Protein AF-A0A932BK91-F1 (afdb_monomer_lite)

Sequence (198 aa):
MRALRILISLLLLSPAAAFAGAAADADDARLAASMLGLVQQIVRLAAESPDPQTMRKGIDGMLSGENADANRFAAVLLGEILREVPSEHQAMIAAIGRDLLAVARRDMARAAAQPGAEFAERALQARRDLHAMGLRYYDSGQFLDAVTRDDALAVELYVRARGVNLQARDAEGRSALELARSRGNPQIIAILSRAGAQ

Secondary structure (DSSP, 8-state):
-HHHHHHHHHHHS--TTTTTTS-SSHHHHHHHHHHHHHHHHHHHHHHH-SSHHHHHHHHHHHHTT--HHHHHHHHHHHHHHHHTS-HHHHHHHHHHHHHHHHHHHHHHHHHHT-HHHHHHHHHHHHHHHHHHTT--TT-HHHHHHHHHTT-HHHHHHHHHHT-S-TT-B-TTS-BHHHHHHHHT-HHHHHHHHHTT--

Foldseek 3Di:
DVVVVVVVVVVPPDPPVVVVPPPPDPLVVLLVVLVVQLVVQLVVQVVPDPDPVSSVVSVVCLVLVVDPSSVVSVVSNVVSVCVVPPPVVSVVVVVVVVVVVVVSVVVVVVVVPDPVVVLQVQLVVLCVVCVVVVHHLQDQVVLLVCLLVVPLSNVLSSLSNPRYDQQDADPVRHGSLRSNVVVPPVSSNVSSVVSVRD

Structure (mmCIF, N/CA/C/O backbone):
data_AF-A0A932BK91-F1
#
_entry.id   AF-A0A932BK91-F1
#
loop_
_atom_site.group_PDB
_atom_site.id
_atom_site.type_symbol
_atom_site.label_atom_id
_atom_site.label_alt_id
_atom_site.label_comp_id
_atom_site.label_asym_id
_atom_site.label_entity_id
_atom_site.label_seq_id
_atom_site.pdbx_PDB_ins_code
_atom_site.Cartn_x
_atom_site.Cartn_y
_atom_site.Cartn_z
_atom_site.occupancy
_atom_site.B_iso_or_equiv
_atom_site.auth_seq_id
_atom_site.auth_comp_id
_atom_site.auth_asym_id
_atom_site.auth_atom_id
_atom_site.pdbx_PDB_model_num
ATOM 1 N N . MET A 1 1 ? -12.401 -0.407 -27.759 1.00 50.75 1 MET A N 1
ATOM 2 C CA . MET A 1 1 ? -11.897 -1.789 -27.975 1.00 50.75 1 MET A CA 1
ATOM 3 C C . MET A 1 1 ? -11.809 -2.233 -29.443 1.00 50.75 1 MET A C 1
ATOM 5 O O . MET A 1 1 ? -10.951 -3.052 -29.739 1.00 50.75 1 MET A O 1
ATOM 9 N N . ARG A 1 2 ? -12.621 -1.717 -30.386 1.00 42.38 2 ARG A N 1
ATOM 10 C CA . ARG A 1 2 ? -12.510 -2.085 -31.819 1.00 42.38 2 ARG A CA 1
ATOM 11 C C . ARG A 1 2 ? -11.334 -1.414 -32.553 1.00 42.38 2 ARG A C 1
ATOM 13 O O . ARG A 1 2 ? -10.685 -2.071 -33.352 1.00 42.38 2 ARG A O 1
ATOM 20 N N . ALA A 1 3 ? -10.990 -0.172 -32.202 1.00 35.06 3 ALA A N 1
ATOM 21 C CA . ALA A 1 3 ? -9.843 0.540 -32.785 1.00 35.06 3 ALA A CA 1
ATOM 22 C C . ALA A 1 3 ? -8.477 -0.083 -32.419 1.00 35.06 3 ALA A C 1
ATOM 24 O O . ALA A 1 3 ? -7.581 -0.130 -33.252 1.00 35.06 3 ALA A O 1
ATOM 25 N N . LEU A 1 4 ? -8.345 -0.649 -31.210 1.00 40.56 4 LEU A N 1
ATOM 26 C CA . LEU A 1 4 ? -7.116 -1.318 -30.755 1.00 40.56 4 LEU A CA 1
ATOM 27 C C . LEU A 1 4 ? -6.871 -2.652 -31.483 1.00 40.56 4 LEU A C 1
ATOM 29 O O . LEU A 1 4 ? -5.733 -3.009 -31.755 1.00 40.56 4 LEU A O 1
ATOM 33 N N . ARG A 1 5 ? -7.942 -3.366 -31.857 1.00 46.62 5 ARG A N 1
ATOM 34 C CA . ARG A 1 5 ? -7.835 -4.592 -32.659 1.00 46.62 5 ARG A CA 1
ATOM 35 C C . ARG A 1 5 ? -7.422 -4.299 -34.098 1.00 46.62 5 ARG A C 1
ATOM 37 O O . ARG A 1 5 ? -6.591 -5.021 -34.615 1.00 46.62 5 ARG A O 1
ATOM 44 N N . ILE A 1 6 ? -7.926 -3.223 -34.708 1.00 50.31 6 ILE A N 1
ATOM 45 C CA . ILE A 1 6 ? -7.544 -2.835 -36.078 1.00 50.31 6 ILE A CA 1
ATOM 46 C C . ILE A 1 6 ? -6.070 -2.408 -36.138 1.00 50.31 6 ILE A C 1
ATOM 48 O O . ILE A 1 6 ? -5.388 -2.752 -37.096 1.00 50.31 6 ILE A O 1
ATOM 52 N N . LEU A 1 7 ? -5.555 -1.752 -35.090 1.00 41.72 7 LEU A N 1
ATOM 53 C CA . LEU A 1 7 ? -4.139 -1.385 -35.001 1.00 41.72 7 LEU A CA 1
ATOM 54 C C . LEU A 1 7 ? -3.218 -2.618 -34.886 1.00 41.72 7 LEU A C 1
ATOM 56 O O . LEU A 1 7 ? -2.159 -2.648 -35.501 1.00 41.72 7 LEU A O 1
ATOM 60 N N . ILE A 1 8 ? -3.643 -3.659 -34.157 1.00 51.00 8 ILE A N 1
ATOM 61 C CA . ILE A 1 8 ? -2.903 -4.928 -34.028 1.00 51.00 8 ILE A CA 1
ATOM 62 C C . ILE A 1 8 ? -2.993 -5.757 -35.321 1.00 51.00 8 ILE A C 1
ATOM 64 O O . ILE A 1 8 ? -2.001 -6.352 -35.731 1.00 51.00 8 ILE A O 1
ATOM 68 N N . SER A 1 9 ? -4.135 -5.750 -36.017 1.00 42.50 9 SER A N 1
ATOM 69 C CA . SER A 1 9 ? -4.279 -6.428 -37.313 1.00 42.50 9 SER A CA 1
ATOM 70 C C . SER A 1 9 ? -3.459 -5.765 -38.422 1.00 42.50 9 SER A C 1
ATOM 72 O O . SER A 1 9 ? -2.916 -6.470 -39.268 1.00 42.50 9 SER A O 1
ATOM 74 N N . LEU A 1 10 ? -3.347 -4.429 -38.423 1.00 40.97 10 LEU A N 1
ATOM 75 C CA . LEU A 1 10 ? -2.515 -3.713 -39.397 1.00 40.97 10 LEU A CA 1
ATOM 76 C C . LEU A 1 10 ? -1.014 -3.913 -39.141 1.00 40.97 10 LEU A C 1
ATOM 78 O O . LEU A 1 10 ? -0.240 -3.866 -40.089 1.00 40.97 10 LEU A O 1
ATOM 82 N N . LEU A 1 11 ? -0.605 -4.184 -37.894 1.00 43.03 11 LEU A N 1
ATOM 83 C CA . LEU A 1 11 ? 0.788 -4.507 -37.556 1.00 43.03 11 LEU A CA 1
ATOM 84 C C . LEU A 1 11 ? 1.173 -5.965 -37.879 1.00 43.03 11 LEU A C 1
ATOM 86 O O . LEU A 1 11 ? 2.355 -6.290 -37.943 1.00 43.03 11 LEU A O 1
ATOM 90 N N . LEU A 1 12 ? 0.185 -6.847 -38.070 1.00 46.59 12 LEU A N 1
ATOM 91 C CA . LEU A 1 12 ? 0.374 -8.269 -38.382 1.00 46.59 12 LEU A CA 1
ATOM 92 C C . LEU A 1 12 ? 0.324 -8.574 -39.887 1.00 46.59 12 LEU A C 1
ATOM 94 O O . LEU A 1 12 ? 0.654 -9.691 -40.291 1.00 46.59 12 LEU A O 1
ATOM 98 N N . LEU A 1 13 ? -0.053 -7.606 -40.730 1.00 45.06 13 LEU A N 1
ATOM 99 C CA . LEU A 1 13 ? -0.061 -7.784 -42.179 1.00 45.06 13 LEU A CA 1
ATOM 100 C C . LEU A 1 13 ? 1.297 -7.381 -42.776 1.00 45.06 13 LEU A C 1
ATOM 102 O O . LEU A 1 13 ? 1.477 -6.294 -43.310 1.00 45.06 13 LEU A O 1
ATOM 106 N N . SER A 1 14 ? 2.214 -8.347 -42.709 1.00 50.09 14 SER A N 1
ATOM 107 C CA . SER A 1 14 ? 3.505 -8.435 -43.409 1.00 50.09 14 SER A CA 1
ATOM 108 C C . SER A 1 14 ? 4.676 -7.615 -42.860 1.00 50.09 14 SER A C 1
ATOM 110 O O . SER A 1 14 ? 4.924 -6.496 -43.299 1.00 50.09 14 SER A O 1
ATOM 112 N N . PRO A 1 15 ? 5.553 -8.285 -42.088 1.00 48.09 15 PRO A N 1
ATOM 113 C CA . PRO A 1 15 ? 6.986 -8.068 -42.266 1.00 48.09 15 PRO A CA 1
ATOM 114 C C . PRO A 1 15 ? 7.759 -9.356 -42.593 1.00 48.09 15 PRO A C 1
ATOM 116 O O . PRO A 1 15 ? 8.954 -9.284 -42.863 1.00 48.09 15 PRO A O 1
ATOM 119 N N . ALA A 1 16 ? 7.110 -10.527 -42.649 1.00 45.34 16 ALA A N 1
ATOM 120 C CA . ALA A 1 16 ? 7.804 -11.796 -42.908 1.00 45.34 16 ALA A CA 1
ATOM 121 C C . ALA A 1 16 ? 8.567 -11.815 -44.252 1.00 45.34 16 ALA A C 1
ATOM 123 O O . ALA A 1 16 ? 9.591 -12.478 -44.360 1.00 45.34 16 ALA A O 1
ATOM 124 N N . ALA A 1 17 ? 8.121 -11.040 -45.248 1.00 42.06 17 ALA A N 1
ATOM 125 C CA . ALA A 1 17 ? 8.822 -10.893 -46.526 1.00 42.06 17 ALA A CA 1
ATOM 126 C C . ALA A 1 17 ? 9.836 -9.728 -46.559 1.00 42.06 17 ALA A C 1
ATOM 128 O O . ALA A 1 17 ? 10.720 -9.724 -47.409 1.00 42.06 17 ALA A O 1
ATOM 129 N N . ALA A 1 18 ? 9.752 -8.762 -45.634 1.00 43.22 18 ALA A N 1
ATOM 130 C CA . ALA A 1 18 ? 10.669 -7.617 -45.574 1.00 43.22 18 ALA A CA 1
ATOM 131 C C . ALA A 1 18 ? 11.968 -7.937 -44.807 1.00 43.22 18 ALA A C 1
ATOM 133 O O . ALA A 1 18 ? 13.019 -7.385 -45.119 1.00 43.22 18 ALA A O 1
ATOM 134 N N . PHE A 1 19 ? 11.930 -8.885 -43.864 1.00 45.06 19 PHE A N 1
ATOM 135 C CA . PHE A 1 19 ? 13.125 -9.346 -43.142 1.00 45.06 19 PHE A CA 1
ATOM 136 C C . PHE A 1 19 ? 14.037 -10.278 -43.954 1.00 45.06 19 PHE A C 1
ATOM 138 O O . PHE A 1 19 ? 15.175 -10.502 -43.556 1.00 45.06 19 PHE A O 1
ATOM 145 N N . ALA A 1 20 ? 13.582 -10.801 -45.097 1.00 44.50 20 ALA A N 1
ATOM 146 C CA . ALA A 1 20 ? 14.409 -11.652 -45.954 1.00 44.50 20 ALA A CA 1
ATOM 147 C C . ALA A 1 20 ? 15.375 -10.853 -46.855 1.00 44.50 20 ALA A C 1
ATOM 149 O O . ALA A 1 20 ? 16.360 -11.411 -47.326 1.00 44.50 20 ALA A O 1
ATOM 150 N N . GLY A 1 21 ? 15.103 -9.563 -47.099 1.00 44.88 21 GLY A N 1
ATOM 151 C CA . GLY A 1 21 ? 15.899 -8.715 -47.998 1.00 44.88 21 GLY A CA 1
ATOM 152 C C . GLY A 1 21 ? 16.780 -7.665 -47.313 1.00 44.88 21 GLY A C 1
ATOM 153 O O . GLY A 1 21 ? 17.599 -7.051 -47.985 1.00 44.88 21 GLY A O 1
ATOM 154 N N . ALA A 1 22 ? 16.619 -7.444 -46.003 1.00 43.19 22 ALA A N 1
ATOM 155 C CA . ALA A 1 22 ? 17.306 -6.375 -45.267 1.00 43.19 22 ALA A CA 1
ATOM 156 C C . ALA A 1 22 ? 18.535 -6.841 -44.462 1.00 43.19 22 ALA A C 1
ATOM 158 O O . ALA A 1 22 ? 19.217 -6.018 -43.867 1.00 43.19 22 ALA A O 1
ATOM 159 N N . ALA A 1 23 ? 18.844 -8.139 -44.443 1.00 47.66 23 ALA A N 1
ATOM 160 C CA . ALA A 1 23 ? 20.039 -8.670 -43.788 1.00 47.66 23 ALA A CA 1
ATOM 161 C C . ALA A 1 23 ? 21.179 -8.819 -44.807 1.00 47.66 23 ALA A C 1
ATOM 163 O O . ALA A 1 23 ? 21.568 -9.931 -45.160 1.00 47.66 23 ALA A O 1
ATOM 164 N N . ALA A 1 24 ? 21.672 -7.699 -45.338 1.00 53.34 24 ALA A N 1
ATOM 165 C CA . ALA A 1 24 ? 22.932 -7.705 -46.083 1.00 53.34 24 ALA A CA 1
ATOM 166 C C . ALA A 1 24 ? 24.144 -7.728 -45.131 1.00 53.34 24 ALA A C 1
ATOM 168 O O . ALA A 1 24 ? 25.211 -8.189 -45.531 1.00 53.34 24 ALA A O 1
ATOM 169 N N . ASP A 1 25 ? 23.957 -7.301 -43.874 1.00 62.12 25 ASP A N 1
ATOM 170 C CA . ASP A 1 25 ? 24.997 -7.249 -42.849 1.00 62.12 25 ASP A CA 1
ATOM 171 C C . ASP A 1 25 ? 24.576 -7.977 -41.557 1.00 62.12 25 ASP A C 1
ATOM 173 O O . ASP A 1 25 ? 23.408 -7.976 -41.153 1.00 62.12 25 ASP A O 1
ATOM 177 N N . ALA A 1 26 ? 25.531 -8.650 -40.913 1.00 63.41 26 ALA A N 1
ATOM 178 C CA . ALA A 1 26 ? 25.282 -9.470 -39.725 1.00 63.41 26 ALA A CA 1
ATOM 179 C C . ALA A 1 26 ? 24.962 -8.622 -38.480 1.00 63.41 26 ALA A C 1
ATOM 181 O O . ALA A 1 26 ? 24.297 -9.104 -37.556 1.00 63.41 26 ALA A O 1
ATOM 182 N N . ASP A 1 27 ? 25.416 -7.369 -38.468 1.00 67.75 27 ASP A N 1
ATOM 183 C CA . ASP A 1 27 ? 25.224 -6.439 -37.357 1.00 67.75 27 ASP A CA 1
ATOM 184 C C . ASP A 1 27 ? 23.793 -5.865 -37.335 1.00 67.75 27 ASP A C 1
ATOM 186 O O . ASP A 1 27 ? 23.149 -5.861 -36.280 1.00 67.75 27 ASP A O 1
ATOM 190 N N . ASP A 1 28 ? 23.212 -5.557 -38.500 1.00 73.81 28 ASP A N 1
ATOM 191 C CA . ASP A 1 28 ? 21.803 -5.145 -38.625 1.00 73.81 28 ASP A CA 1
ATOM 192 C C . ASP A 1 28 ? 20.840 -6.235 -38.131 1.00 73.81 28 ASP A C 1
ATOM 194 O O . ASP A 1 28 ? 19.850 -5.967 -37.438 1.00 73.81 28 ASP A O 1
ATOM 198 N N . ALA A 1 29 ? 21.158 -7.501 -38.422 1.00 77.81 29 ALA A N 1
ATOM 199 C CA . ALA A 1 29 ? 20.373 -8.640 -37.959 1.00 77.81 29 ALA A CA 1
ATOM 200 C C . ALA A 1 29 ? 20.405 -8.789 -36.425 1.00 77.81 29 ALA A C 1
ATOM 202 O O . ALA A 1 29 ? 19.394 -9.152 -35.815 1.00 77.81 29 ALA A O 1
ATOM 203 N N . ARG A 1 30 ? 21.540 -8.486 -35.779 1.00 79.94 30 ARG A N 1
ATOM 204 C CA . ARG A 1 30 ? 21.687 -8.536 -34.312 1.00 79.94 30 ARG A CA 1
ATOM 205 C C . ARG A 1 30 ? 20.943 -7.407 -33.612 1.00 79.94 30 ARG A C 1
ATOM 207 O O . ARG A 1 30 ? 20.293 -7.652 -32.589 1.00 79.94 30 ARG A O 1
ATOM 214 N N .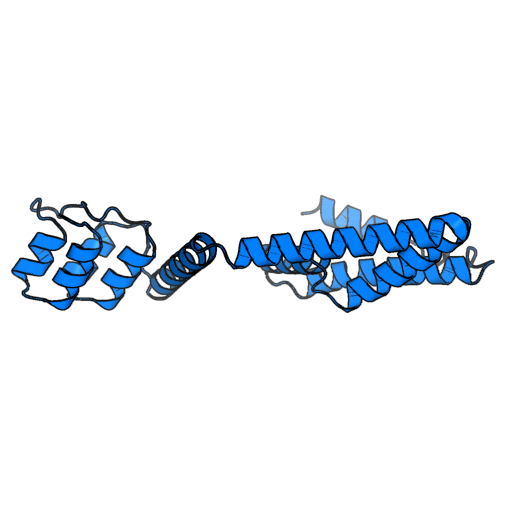 LEU A 1 31 ? 21.003 -6.198 -34.166 1.00 82.69 31 LEU A N 1
ATOM 215 C CA . LEU A 1 31 ? 20.259 -5.047 -33.660 1.00 82.69 31 LEU A CA 1
ATOM 216 C C . LEU A 1 31 ? 18.749 -5.306 -33.751 1.00 82.69 31 LEU A C 1
ATOM 218 O O . LEU A 1 31 ? 18.030 -5.172 -32.756 1.00 82.69 31 LEU A O 1
ATOM 222 N N . ALA A 1 32 ? 18.278 -5.789 -34.904 1.00 82.88 32 ALA A N 1
ATOM 223 C CA . ALA A 1 32 ? 16.880 -6.157 -35.104 1.00 82.88 32 ALA A CA 1
ATOM 224 C C . ALA A 1 32 ? 16.419 -7.276 -34.153 1.00 82.88 32 ALA A C 1
ATOM 226 O O . ALA A 1 32 ? 15.347 -7.172 -33.551 1.00 82.88 32 ALA A O 1
ATOM 227 N N . ALA A 1 33 ? 17.234 -8.318 -33.960 1.00 85.50 33 ALA A N 1
ATOM 228 C CA . ALA A 1 33 ? 16.920 -9.413 -33.042 1.00 85.50 33 ALA A CA 1
ATOM 229 C C . ALA A 1 33 ? 16.801 -8.936 -31.586 1.00 85.50 33 ALA A C 1
ATOM 231 O O . ALA A 1 33 ? 15.904 -9.366 -30.859 1.00 85.50 33 ALA A O 1
ATOM 232 N N . SER A 1 34 ? 17.666 -8.012 -31.164 1.00 88.19 34 SER A N 1
ATOM 233 C CA . SER A 1 34 ? 17.652 -7.467 -29.803 1.00 88.19 34 SER A CA 1
ATOM 234 C C . SER A 1 34 ? 16.448 -6.550 -29.560 1.00 88.19 34 SER A C 1
ATOM 236 O O . SER A 1 34 ? 15.809 -6.641 -28.510 1.00 88.19 34 SER A O 1
ATOM 238 N N . MET A 1 35 ? 16.067 -5.730 -30.549 1.00 85.69 35 MET A N 1
ATOM 239 C CA . MET A 1 35 ? 14.824 -4.948 -30.496 1.00 85.69 35 MET A CA 1
ATOM 240 C C . MET A 1 35 ? 13.589 -5.847 -30.429 1.00 85.69 35 MET A C 1
ATOM 242 O O . MET A 1 35 ? 12.696 -5.614 -29.613 1.00 85.69 35 MET A O 1
ATOM 246 N N . LEU A 1 36 ? 13.551 -6.911 -31.233 1.00 89.75 36 LEU A N 1
ATOM 247 C CA . LEU A 1 36 ? 12.453 -7.872 -31.199 1.00 89.75 36 LEU A CA 1
ATOM 248 C C . LEU A 1 36 ? 12.377 -8.597 -29.849 1.00 89.75 36 LEU A C 1
ATOM 250 O O . LEU A 1 36 ? 11.281 -8.801 -29.333 1.00 89.75 36 LEU A O 1
ATOM 254 N N . GLY A 1 37 ? 13.524 -8.916 -29.244 1.00 89.31 37 GLY A N 1
ATOM 255 C CA . GLY A 1 37 ? 13.608 -9.477 -27.896 1.00 89.31 37 GLY A CA 1
ATOM 256 C C . GLY A 1 37 ? 12.984 -8.568 -26.832 1.00 89.31 37 GLY A C 1
ATOM 257 O O . GLY A 1 37 ? 12.198 -9.040 -26.010 1.00 89.31 37 GLY A O 1
ATOM 258 N N . LEU A 1 38 ? 13.244 -7.255 -26.878 1.00 87.19 38 LEU A N 1
ATOM 259 C CA . LEU A 1 38 ? 12.583 -6.287 -25.988 1.00 87.19 38 LEU A CA 1
ATOM 260 C C . LEU A 1 38 ? 11.069 -6.232 -26.209 1.00 87.19 38 LEU A C 1
ATOM 262 O O . LEU A 1 38 ? 10.301 -6.269 -25.246 1.00 87.19 38 LEU A O 1
ATOM 266 N N . VAL A 1 39 ? 10.627 -6.177 -27.468 1.00 87.69 39 VAL A N 1
ATOM 267 C CA . VAL A 1 39 ? 9.195 -6.174 -27.805 1.00 87.69 39 VAL A CA 1
ATOM 268 C C . VAL A 1 39 ? 8.525 -7.455 -27.310 1.00 87.69 39 VAL A C 1
ATOM 270 O O . VAL A 1 39 ? 7.447 -7.398 -26.719 1.00 87.69 39 VAL A O 1
ATOM 273 N N . GLN A 1 40 ? 9.178 -8.605 -27.472 1.00 89.94 40 GLN A N 1
ATOM 274 C CA . GLN A 1 40 ? 8.686 -9.885 -26.975 1.00 89.94 40 GLN A CA 1
ATOM 275 C C . GLN A 1 40 ? 8.519 -9.875 -25.452 1.00 89.94 40 GLN A C 1
ATOM 277 O O . GLN A 1 40 ? 7.520 -10.397 -24.963 1.00 89.94 40 GLN A O 1
ATOM 282 N N . GLN A 1 41 ? 9.437 -9.262 -24.700 1.00 89.50 41 GLN A N 1
ATOM 283 C CA . GLN A 1 41 ? 9.304 -9.141 -23.244 1.00 89.50 41 GLN A CA 1
ATOM 284 C C . GLN A 1 41 ? 8.090 -8.293 -22.843 1.00 89.50 41 GLN A C 1
ATOM 286 O O . GLN A 1 41 ? 7.331 -8.694 -21.963 1.00 89.50 41 GLN A O 1
ATOM 291 N N . ILE A 1 42 ? 7.838 -7.179 -23.537 1.00 86.06 42 ILE A N 1
ATOM 292 C CA . ILE A 1 42 ? 6.647 -6.342 -23.302 1.00 86.06 42 ILE A CA 1
ATOM 293 C C . ILE A 1 42 ? 5.360 -7.115 -23.627 1.00 86.06 42 ILE A C 1
ATOM 295 O O . ILE A 1 42 ? 4.398 -7.082 -22.858 1.00 86.06 42 ILE A O 1
ATOM 299 N N . VAL A 1 43 ? 5.332 -7.832 -24.754 1.00 87.62 43 VAL A N 1
ATOM 300 C CA . VAL A 1 43 ? 4.169 -8.629 -25.179 1.00 87.62 43 VAL A CA 1
ATOM 301 C C . VAL A 1 43 ? 3.907 -9.777 -24.210 1.00 87.62 43 VAL A C 1
ATOM 303 O O . VAL A 1 43 ? 2.760 -10.018 -23.838 1.00 87.62 43 VAL A O 1
ATOM 306 N N . ARG A 1 44 ? 4.959 -10.468 -23.769 1.00 87.81 44 ARG A N 1
ATOM 307 C CA . ARG A 1 44 ? 4.861 -11.549 -22.790 1.00 87.81 44 ARG A CA 1
ATOM 308 C C . ARG A 1 44 ? 4.316 -11.039 -21.464 1.00 87.81 44 ARG A C 1
ATOM 310 O O . ARG A 1 44 ? 3.389 -11.631 -20.924 1.00 87.81 44 ARG A O 1
ATOM 317 N N . LEU A 1 45 ? 4.822 -9.902 -20.996 1.00 86.69 45 LEU A N 1
ATOM 318 C CA . LEU A 1 45 ? 4.318 -9.264 -19.791 1.00 86.69 45 LEU A CA 1
ATOM 319 C C . LEU A 1 45 ? 2.831 -8.902 -19.918 1.00 86.69 45 LEU A C 1
ATOM 321 O O . LEU A 1 45 ? 2.063 -9.130 -18.986 1.00 86.69 45 LEU A O 1
ATOM 325 N N . ALA A 1 46 ? 2.405 -8.380 -21.070 1.00 85.12 46 ALA A N 1
ATOM 326 C CA . ALA A 1 46 ? 0.999 -8.080 -21.331 1.00 85.12 46 ALA A CA 1
ATOM 327 C C . ALA A 1 46 ? 0.119 -9.344 -21.364 1.00 85.12 46 ALA A C 1
ATOM 329 O O . ALA A 1 46 ? -1.033 -9.293 -20.945 1.00 85.12 46 ALA A O 1
ATOM 330 N N . ALA A 1 47 ? 0.652 -10.469 -21.848 1.00 87.62 47 ALA A N 1
ATOM 331 C CA . ALA A 1 47 ? -0.060 -11.743 -21.926 1.00 87.62 47 ALA A CA 1
ATOM 332 C C . ALA A 1 47 ? -0.177 -12.458 -20.568 1.00 87.62 47 ALA A C 1
ATOM 334 O O . ALA A 1 47 ? -1.180 -13.119 -20.311 1.00 87.62 47 ALA A O 1
ATOM 335 N N . GLU A 1 48 ? 0.832 -12.327 -19.704 1.00 86.19 48 GLU A N 1
ATOM 336 C CA . GLU A 1 48 ? 0.876 -12.956 -18.376 1.00 86.19 48 GLU A CA 1
ATOM 337 C C . GLU A 1 48 ? 0.196 -12.101 -17.285 1.00 86.19 48 GLU A C 1
ATOM 339 O O . GLU A 1 48 ? -0.066 -12.594 -16.189 1.00 86.19 48 GLU A O 1
ATOM 344 N N . SER A 1 49 ? -0.127 -10.833 -17.572 1.00 85.06 49 SER A N 1
ATOM 345 C CA . SER A 1 49 ? -0.744 -9.911 -16.611 1.00 85.06 49 SER A CA 1
ATOM 346 C C . SER A 1 49 ? -2.277 -10.042 -16.580 1.00 85.06 49 SER A C 1
ATOM 348 O O . SER A 1 49 ? -2.928 -9.717 -17.574 1.00 85.06 49 SER A O 1
ATOM 350 N N . PRO A 1 50 ? -2.891 -10.437 -15.444 1.00 77.81 50 PRO A N 1
ATOM 351 C CA . PRO A 1 50 ? -4.346 -10.595 -15.335 1.00 77.81 50 PRO A CA 1
ATOM 352 C C . PRO A 1 50 ? -5.101 -9.261 -15.327 1.00 77.81 50 PRO A C 1
ATOM 354 O O . PRO A 1 50 ? -6.271 -9.199 -15.706 1.00 77.81 50 PRO A O 1
ATOM 357 N N . ASP A 1 51 ? -4.443 -8.193 -14.873 1.00 86.31 51 ASP A N 1
ATOM 358 C CA . ASP A 1 51 ? -5.035 -6.873 -14.707 1.00 86.31 51 ASP A CA 1
ATOM 359 C C . ASP A 1 51 ? -4.053 -5.734 -15.062 1.00 86.31 51 ASP A C 1
ATOM 361 O O . ASP A 1 51 ? -2.830 -5.931 -15.092 1.00 86.31 51 ASP A O 1
ATOM 365 N N . PRO A 1 52 ? -4.565 -4.513 -15.327 1.00 80.25 52 PRO A N 1
ATOM 366 C CA . PRO A 1 52 ? -3.734 -3.375 -15.716 1.00 80.25 52 PRO A CA 1
ATOM 367 C C . PRO A 1 52 ? -2.693 -2.947 -14.671 1.00 80.25 52 PRO A C 1
ATOM 369 O O . PRO A 1 52 ? -1.719 -2.292 -15.035 1.00 80.25 52 PRO A O 1
ATOM 372 N N . GLN A 1 53 ? -2.869 -3.268 -13.385 1.00 77.81 53 GLN A N 1
ATOM 373 C CA . GLN A 1 53 ? -1.904 -2.907 -12.342 1.00 77.81 53 GLN A CA 1
ATOM 374 C C . GLN A 1 53 ? -0.717 -3.870 -12.331 1.00 77.81 53 GLN A C 1
ATOM 376 O O . GLN A 1 53 ? 0.416 -3.412 -12.188 1.00 77.81 53 GLN A O 1
ATOM 381 N N . THR A 1 54 ? -0.937 -5.174 -12.535 1.00 84.44 54 THR A N 1
ATOM 382 C CA . THR A 1 54 ? 0.162 -6.142 -12.716 1.00 84.44 54 THR A CA 1
ATOM 383 C C . THR A 1 54 ? 1.019 -5.779 -13.921 1.00 84.44 54 THR A C 1
ATOM 385 O O . THR A 1 54 ? 2.245 -5.763 -13.818 1.00 84.44 54 THR A O 1
ATOM 388 N N . MET A 1 55 ? 0.379 -5.388 -15.027 1.00 84.38 55 MET A N 1
ATOM 389 C CA . MET A 1 55 ? 1.089 -4.951 -16.227 1.00 84.38 55 MET A CA 1
ATOM 390 C C . MET A 1 55 ? 1.941 -3.704 -15.959 1.00 84.38 55 MET A C 1
ATOM 392 O O . MET A 1 55 ? 3.110 -3.673 -16.334 1.00 84.38 55 MET A O 1
ATOM 396 N N . ARG A 1 56 ? 1.391 -2.693 -15.269 1.00 82.69 56 ARG A N 1
ATOM 397 C CA . ARG A 1 56 ? 2.144 -1.481 -14.893 1.00 82.69 56 ARG A CA 1
ATOM 398 C C . ARG A 1 56 ? 3.344 -1.813 -14.020 1.00 82.69 56 ARG A C 1
ATOM 400 O O . ARG A 1 56 ? 4.444 -1.405 -14.358 1.00 82.69 56 ARG A O 1
ATOM 407 N N . LYS A 1 57 ? 3.157 -2.633 -12.983 1.00 84.00 57 LYS A N 1
ATOM 408 C CA . LYS A 1 57 ? 4.257 -3.080 -12.118 1.00 84.00 57 LYS A CA 1
ATOM 409 C C . LYS A 1 57 ? 5.356 -3.802 -12.891 1.00 84.00 57 LYS A C 1
ATOM 411 O O . LYS A 1 57 ? 6.527 -3.581 -12.617 1.00 84.00 57 LYS A O 1
ATOM 416 N N . GLY A 1 58 ? 4.997 -4.650 -13.853 1.00 84.56 58 GLY A N 1
ATOM 417 C CA . GLY A 1 58 ? 5.993 -5.329 -14.678 1.00 84.56 58 GLY A CA 1
ATOM 418 C C . GLY A 1 58 ? 6.755 -4.380 -15.603 1.00 84.56 58 GLY A C 1
ATOM 419 O O . GLY A 1 58 ? 7.960 -4.541 -15.770 1.00 84.56 58 GLY A O 1
ATOM 420 N N . ILE A 1 59 ? 6.081 -3.373 -16.171 1.00 85.00 59 ILE A N 1
ATOM 421 C CA . ILE A 1 59 ? 6.725 -2.347 -17.004 1.00 85.00 59 ILE A CA 1
ATOM 422 C C . ILE A 1 59 ? 7.648 -1.489 -16.138 1.00 85.00 59 ILE A C 1
ATOM 424 O O . ILE A 1 59 ? 8.792 -1.254 -16.519 1.00 85.00 59 ILE A O 1
ATOM 428 N N . ASP A 1 60 ? 7.185 -1.081 -14.958 1.00 82.69 60 ASP A N 1
ATOM 429 C CA . ASP A 1 60 ? 7.983 -0.327 -13.995 1.00 82.69 60 ASP A CA 1
ATOM 430 C C . ASP A 1 60 ? 9.225 -1.127 -13.577 1.00 82.69 60 ASP A C 1
ATOM 432 O O . ASP A 1 60 ? 10.320 -0.576 -13.581 1.00 82.69 60 ASP A O 1
ATOM 436 N N . GLY A 1 61 ? 9.087 -2.436 -13.334 1.00 84.25 61 GLY A N 1
ATOM 437 C CA . GLY A 1 61 ? 10.204 -3.349 -13.060 1.00 84.25 61 GLY A CA 1
ATOM 438 C C . GLY A 1 61 ? 11.184 -3.502 -14.234 1.00 84.25 61 GLY A C 1
ATOM 439 O O . GLY A 1 61 ? 12.394 -3.628 -14.048 1.00 84.25 61 GLY A O 1
ATOM 440 N N . MET A 1 62 ? 10.694 -3.464 -15.477 1.00 85.69 62 MET A N 1
ATOM 441 C CA . MET A 1 62 ? 11.564 -3.441 -16.659 1.00 85.69 62 MET A CA 1
ATOM 442 C C . MET A 1 62 ? 12.350 -2.129 -16.755 1.00 85.69 62 MET A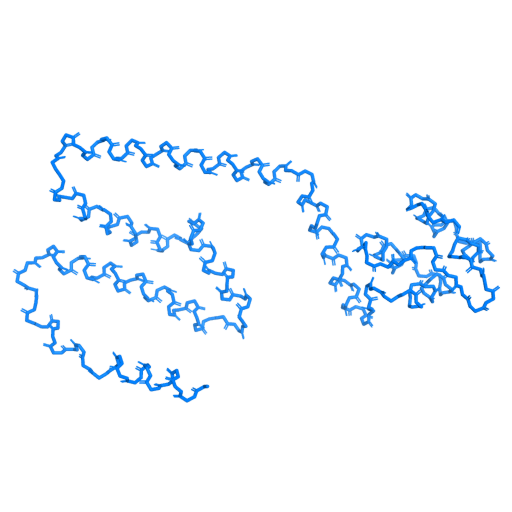 C 1
ATOM 444 O O . MET A 1 62 ? 13.545 -2.161 -17.034 1.00 85.69 62 MET A O 1
ATOM 448 N N . LEU A 1 63 ? 11.705 -0.989 -16.499 1.00 83.50 63 LEU A N 1
ATOM 449 C CA . LEU A 1 63 ? 12.334 0.334 -16.547 1.00 83.50 63 LEU A CA 1
ATOM 450 C C . LEU A 1 63 ? 13.271 0.591 -15.359 1.00 83.50 63 LEU A C 1
ATOM 452 O O . LEU A 1 63 ? 14.268 1.294 -15.511 1.00 83.50 63 LEU A O 1
ATOM 456 N N . SER A 1 64 ? 12.984 0.008 -14.193 1.00 81.31 64 SER A N 1
ATOM 457 C CA . SER A 1 64 ? 13.849 0.068 -13.009 1.00 81.31 64 SER A CA 1
ATOM 458 C C . SER A 1 64 ? 15.078 -0.841 -13.121 1.00 81.31 64 SER A C 1
ATOM 460 O O . SER A 1 64 ? 15.999 -0.732 -12.310 1.00 81.31 64 SER A O 1
ATOM 462 N N . GLY A 1 65 ? 15.125 -1.709 -14.138 1.00 82.81 65 GLY A N 1
ATOM 463 C CA . GLY A 1 65 ? 16.231 -2.632 -14.380 1.00 82.81 65 GLY A CA 1
ATOM 464 C C . GLY A 1 65 ? 16.155 -3.927 -13.567 1.00 82.81 65 GLY A C 1
ATOM 465 O O . GLY A 1 65 ? 17.160 -4.628 -13.449 1.00 82.81 65 GLY A O 1
ATOM 466 N N . GLU A 1 66 ? 14.993 -4.282 -13.019 1.00 85.62 66 GLU A N 1
ATOM 467 C CA . GLU A 1 66 ? 14.772 -5.556 -12.316 1.00 85.62 66 GLU A CA 1
ATOM 468 C C . GLU A 1 66 ? 14.593 -6.737 -13.287 1.00 85.62 66 GLU A C 1
ATOM 470 O O . GLU A 1 66 ? 14.795 -7.894 -12.915 1.00 85.62 66 GLU A O 1
ATOM 475 N N . ASN A 1 67 ? 14.263 -6.469 -14.555 1.00 87.81 67 ASN A N 1
ATOM 476 C CA . ASN A 1 67 ? 14.101 -7.505 -15.573 1.00 87.81 67 ASN A CA 1
ATOM 477 C C . ASN A 1 67 ? 15.442 -7.860 -16.248 1.00 87.81 67 ASN A C 1
ATOM 479 O O . ASN A 1 67 ? 15.933 -7.153 -17.130 1.00 87.81 67 ASN A O 1
ATOM 483 N N . ALA A 1 68 ? 16.011 -9.007 -15.868 1.00 85.81 68 ALA A N 1
ATOM 484 C CA . ALA A 1 68 ? 17.289 -9.493 -16.392 1.00 85.81 68 ALA A CA 1
ATOM 485 C C . ALA A 1 68 ? 17.289 -9.756 -17.911 1.00 85.81 68 ALA A C 1
ATOM 487 O O . ALA A 1 68 ? 18.322 -9.581 -18.559 1.00 85.81 68 ALA A O 1
ATOM 488 N N . ASP A 1 69 ? 16.162 -10.165 -18.497 1.00 87.00 69 ASP A N 1
ATOM 489 C CA . ASP A 1 69 ? 16.057 -10.396 -19.942 1.00 87.00 69 ASP A CA 1
ATOM 490 C C . ASP A 1 69 ? 16.054 -9.068 -20.699 1.00 87.00 69 ASP A C 1
ATOM 492 O O . ASP A 1 69 ? 16.806 -8.897 -21.658 1.00 87.00 69 ASP A O 1
ATOM 496 N N . ALA A 1 70 ? 15.264 -8.102 -20.225 1.00 86.44 70 ALA A N 1
ATOM 497 C CA . ALA A 1 70 ? 15.210 -6.758 -20.789 1.00 86.44 70 ALA A CA 1
ATOM 498 C C . ALA A 1 70 ? 16.583 -6.074 -20.728 1.00 86.44 70 ALA A C 1
ATOM 500 O O . ALA A 1 70 ? 17.042 -5.517 -21.723 1.00 86.44 70 ALA A O 1
ATOM 501 N N . ASN A 1 71 ? 17.282 -6.207 -19.597 1.00 87.94 71 ASN A N 1
ATOM 502 C CA . ASN A 1 71 ? 18.633 -5.678 -19.422 1.00 87.94 71 ASN A CA 1
ATOM 503 C C . ASN A 1 71 ? 19.627 -6.281 -20.421 1.00 87.94 71 ASN A C 1
ATOM 505 O O . ASN A 1 71 ? 20.479 -5.566 -20.946 1.00 87.94 71 ASN A O 1
ATOM 509 N N . ARG A 1 72 ? 19.524 -7.588 -20.706 1.00 88.31 72 ARG A N 1
ATOM 510 C CA . ARG A 1 72 ? 20.394 -8.260 -21.682 1.00 88.31 72 ARG A CA 1
ATOM 511 C C . ARG A 1 72 ? 20.192 -7.711 -23.089 1.00 88.31 72 ARG A C 1
ATOM 513 O O . ARG A 1 72 ? 21.172 -7.361 -23.740 1.00 88.31 72 ARG A O 1
ATOM 520 N N . PHE A 1 73 ? 18.946 -7.593 -23.543 1.00 88.88 73 PHE A N 1
ATOM 521 C CA . PHE A 1 73 ? 18.660 -7.037 -24.868 1.00 88.88 73 PHE A CA 1
ATOM 522 C C . PHE A 1 73 ? 19.034 -5.553 -24.969 1.00 88.88 73 PHE A C 1
ATOM 524 O O . PHE A 1 73 ? 19.607 -5.137 -25.973 1.00 88.88 73 PHE A O 1
ATOM 531 N N . ALA A 1 74 ? 18.784 -4.770 -23.915 1.00 86.31 74 ALA A N 1
ATOM 532 C CA . ALA A 1 74 ? 19.185 -3.367 -23.849 1.00 86.31 74 ALA A CA 1
ATOM 533 C C . ALA A 1 74 ? 20.713 -3.195 -23.913 1.00 86.31 74 ALA A C 1
ATOM 535 O O . ALA A 1 74 ? 21.198 -2.297 -24.596 1.00 86.31 74 ALA A O 1
ATOM 536 N N . ALA A 1 75 ? 21.476 -4.074 -23.254 1.00 85.06 75 ALA A N 1
ATOM 537 C CA . ALA A 1 75 ? 22.935 -4.047 -23.300 1.00 85.06 75 ALA A CA 1
ATOM 538 C C . ALA A 1 75 ? 23.482 -4.346 -24.704 1.00 85.06 75 ALA A C 1
ATOM 540 O O . ALA A 1 75 ? 24.418 -3.679 -25.139 1.00 85.06 75 ALA A O 1
ATOM 541 N N . VAL A 1 76 ? 22.889 -5.309 -25.422 1.00 86.19 76 VAL A N 1
ATOM 542 C CA . VAL A 1 76 ? 23.275 -5.602 -26.813 1.00 86.19 76 VAL A CA 1
ATOM 543 C C . VAL A 1 76 ? 22.943 -4.418 -27.719 1.00 86.19 76 VAL A C 1
ATOM 545 O O . VAL A 1 76 ? 23.820 -3.961 -28.440 1.00 86.19 76 VAL A O 1
ATOM 548 N N . LEU A 1 77 ? 21.733 -3.855 -27.625 1.00 86.38 77 LEU A N 1
ATOM 549 C CA . LEU A 1 77 ? 21.348 -2.675 -28.411 1.00 86.38 77 LEU A CA 1
ATOM 550 C C . LEU A 1 77 ? 22.279 -1.492 -28.179 1.00 86.38 77 LEU A C 1
ATOM 552 O O . LEU A 1 77 ? 22.733 -0.872 -29.134 1.00 86.38 77 LEU A O 1
ATOM 556 N N . LEU A 1 78 ? 22.585 -1.192 -26.919 1.00 83.38 78 LEU A N 1
ATOM 557 C CA . LEU A 1 78 ? 23.494 -0.106 -26.586 1.00 83.38 78 LEU A CA 1
ATOM 558 C C . LEU A 1 78 ? 24.912 -0.389 -27.098 1.00 83.38 78 LEU A C 1
ATOM 560 O O . LEU A 1 78 ? 25.572 0.522 -27.580 1.00 83.38 78 LEU A O 1
ATOM 564 N N . GLY A 1 79 ? 25.371 -1.641 -27.029 1.00 82.44 79 GLY A N 1
ATOM 565 C CA . GLY A 1 79 ? 26.663 -2.053 -27.577 1.00 82.44 79 GLY A CA 1
ATOM 566 C C . GLY A 1 79 ? 26.759 -1.863 -29.092 1.00 82.44 79 GLY A C 1
ATOM 567 O O . GLY A 1 79 ? 27.774 -1.361 -29.567 1.00 82.44 79 GLY A O 1
ATOM 568 N N . GLU A 1 80 ? 25.701 -2.201 -29.832 1.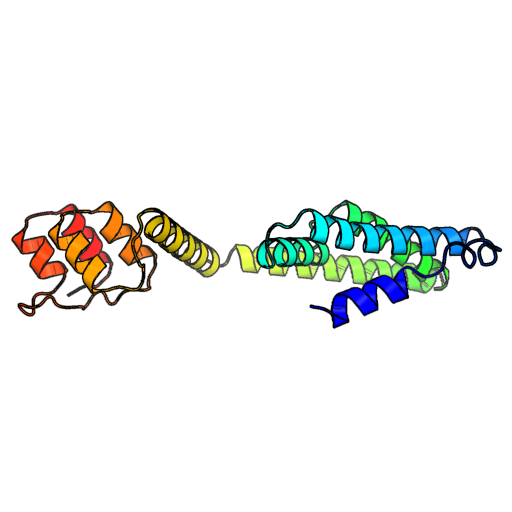00 82.31 80 GLU A N 1
ATOM 569 C CA . GLU A 1 80 ? 25.645 -1.985 -31.283 1.00 82.31 80 GLU A CA 1
ATOM 570 C C . GLU A 1 80 ? 25.544 -0.491 -31.635 1.00 82.31 80 GLU A C 1
ATOM 572 O O . GLU A 1 80 ? 26.282 -0.016 -32.488 1.00 82.31 80 GLU A O 1
ATOM 577 N N . ILE A 1 81 ? 24.734 0.295 -30.917 1.00 81.44 81 ILE A N 1
ATOM 578 C CA . ILE A 1 81 ? 24.643 1.755 -31.129 1.00 81.44 81 ILE A CA 1
ATOM 579 C C . ILE A 1 81 ? 25.988 2.443 -30.851 1.00 81.44 81 ILE A C 1
ATOM 581 O O . ILE A 1 81 ? 26.385 3.374 -31.549 1.00 81.44 81 ILE A O 1
ATOM 585 N N . LEU A 1 82 ? 26.715 1.994 -29.825 1.00 79.44 82 LEU A N 1
ATOM 586 C CA . LEU A 1 82 ? 28.006 2.574 -29.467 1.00 79.44 82 LEU A CA 1
ATOM 587 C C . LEU A 1 82 ? 29.144 2.143 -30.398 1.00 79.44 82 LEU A C 1
ATOM 589 O O . LEU A 1 82 ? 30.186 2.793 -30.370 1.00 79.44 82 LEU A O 1
ATOM 593 N N . ARG A 1 83 ? 28.974 1.113 -31.242 1.00 77.06 83 ARG A N 1
ATOM 594 C CA . ARG A 1 83 ? 29.995 0.731 -32.237 1.00 77.06 83 ARG A CA 1
ATOM 595 C C . ARG A 1 83 ? 30.260 1.830 -33.260 1.00 77.06 83 ARG A C 1
ATOM 597 O O . ARG A 1 83 ? 31.403 1.984 -33.676 1.00 77.06 83 ARG A O 1
ATOM 604 N N . GLU A 1 84 ? 29.234 2.591 -33.630 1.00 77.00 84 GLU A N 1
ATOM 605 C CA . GLU A 1 84 ? 29.353 3.718 -34.567 1.00 77.00 84 GLU A CA 1
ATOM 606 C C . GLU A 1 84 ? 30.054 4.935 -33.941 1.00 77.00 84 GLU A C 1
ATOM 608 O O . GLU A 1 84 ? 30.510 5.840 -34.640 1.00 77.00 84 GLU A O 1
ATOM 613 N N . VAL A 1 85 ? 30.172 4.957 -32.611 1.00 79.25 85 VAL A N 1
ATOM 614 C CA . VAL A 1 85 ? 30.848 6.018 -31.869 1.00 79.25 85 VAL A CA 1
ATOM 615 C C . VAL A 1 85 ? 32.358 5.741 -31.842 1.00 79.25 85 VAL A C 1
ATOM 617 O O . VAL A 1 85 ? 32.758 4.625 -31.508 1.00 79.25 85 VAL A O 1
ATOM 620 N N . PRO A 1 86 ? 33.229 6.733 -32.113 1.00 82.31 86 PRO A N 1
ATOM 621 C CA . PRO A 1 86 ? 34.677 6.572 -31.985 1.00 82.31 86 PRO A CA 1
ATOM 622 C C . PRO A 1 86 ? 35.080 6.051 -30.597 1.00 82.31 86 PRO A C 1
ATOM 624 O O . PRO A 1 86 ? 34.544 6.492 -29.578 1.00 82.31 86 PRO A O 1
ATOM 627 N N . SER A 1 87 ? 36.053 5.139 -30.538 1.00 76.88 87 SER A N 1
ATOM 628 C CA . SER A 1 87 ? 36.465 4.439 -29.305 1.00 76.88 87 SER A CA 1
ATOM 629 C C . SER A 1 87 ? 36.888 5.373 -28.160 1.00 76.88 87 SER A C 1
ATOM 631 O O . SER A 1 87 ? 36.685 5.051 -26.989 1.00 76.88 87 SER A O 1
ATOM 633 N N . GLU A 1 88 ? 37.397 6.561 -28.491 1.00 80.31 88 GLU A N 1
ATOM 634 C CA . GLU A 1 88 ? 37.689 7.655 -27.554 1.00 80.31 88 GLU A CA 1
ATOM 635 C C . GLU A 1 88 ? 36.447 8.142 -26.778 1.00 80.31 88 GLU A C 1
ATOM 637 O O . GLU A 1 88 ? 36.529 8.416 -25.580 1.00 80.31 88 GLU A O 1
ATOM 642 N N . HIS A 1 89 ? 35.276 8.175 -27.417 1.00 81.88 89 HIS A N 1
ATOM 643 C CA . HIS A 1 89 ? 34.015 8.612 -26.816 1.00 81.88 89 HIS A CA 1
ATOM 644 C C . HIS A 1 89 ? 33.252 7.449 -26.158 1.00 81.88 89 HIS A C 1
ATOM 646 O O . HIS A 1 89 ? 32.526 7.668 -25.186 1.00 81.88 89 HIS A O 1
ATOM 652 N N . GLN A 1 90 ? 33.451 6.204 -26.611 1.00 78.75 90 GLN A N 1
ATOM 653 C CA . GLN A 1 90 ? 32.818 5.014 -26.019 1.00 78.75 90 GLN A CA 1
ATOM 654 C C . GLN A 1 90 ? 33.172 4.844 -24.534 1.00 78.75 90 GLN A C 1
ATOM 656 O O . GLN A 1 90 ? 32.296 4.590 -23.703 1.00 78.75 90 GLN A O 1
ATOM 661 N N . ALA A 1 91 ? 34.449 5.032 -24.178 1.00 80.50 91 ALA A N 1
ATOM 662 C CA . ALA A 1 91 ? 34.908 4.934 -22.792 1.00 80.50 91 ALA A CA 1
ATOM 663 C C . ALA A 1 91 ? 34.274 6.013 -21.897 1.00 80.50 91 ALA A C 1
ATOM 665 O O . ALA A 1 91 ? 33.891 5.731 -20.758 1.00 80.50 91 ALA A O 1
ATOM 666 N N . MET A 1 92 ? 34.118 7.228 -22.431 1.00 83.12 92 MET A N 1
ATOM 667 C CA . MET A 1 92 ? 33.474 8.341 -21.736 1.00 83.12 92 MET A CA 1
ATOM 668 C C . MET A 1 92 ? 31.978 8.078 -21.518 1.00 83.12 92 MET A C 1
ATOM 670 O O . MET A 1 92 ? 31.487 8.242 -20.404 1.00 83.12 92 MET A O 1
ATOM 674 N N . ILE A 1 93 ? 31.260 7.584 -22.531 1.00 82.25 93 ILE A N 1
ATOM 675 C CA . ILE A 1 93 ? 29.833 7.241 -22.414 1.00 82.25 93 ILE A CA 1
ATOM 676 C C . ILE A 1 93 ? 29.617 6.100 -21.408 1.00 82.25 93 ILE A C 1
ATOM 678 O O . ILE A 1 93 ? 28.712 6.168 -20.574 1.00 82.25 93 ILE A O 1
ATOM 682 N N . ALA A 1 94 ? 30.481 5.081 -21.414 1.00 80.94 94 ALA A N 1
ATOM 683 C CA . ALA A 1 94 ? 30.422 3.994 -20.439 1.00 80.94 94 ALA A CA 1
ATOM 684 C C . ALA A 1 94 ? 30.700 4.472 -19.000 1.00 80.94 94 ALA A C 1
ATOM 686 O O . ALA A 1 94 ? 30.093 3.972 -18.050 1.00 80.94 94 ALA A O 1
ATOM 687 N N . ALA A 1 95 ? 31.604 5.440 -18.816 1.00 82.81 95 ALA A N 1
ATOM 688 C CA . ALA A 1 95 ? 31.845 6.064 -17.516 1.00 82.81 95 ALA A CA 1
ATOM 689 C C . ALA A 1 95 ? 30.606 6.826 -17.021 1.00 82.81 95 ALA A C 1
ATOM 691 O O . ALA A 1 95 ? 30.134 6.546 -15.921 1.00 82.81 95 ALA A O 1
ATOM 692 N N . ILE A 1 96 ? 30.008 7.665 -17.874 1.00 86.81 96 ILE A N 1
ATOM 693 C CA . ILE A 1 96 ? 28.772 8.401 -17.564 1.00 86.81 96 ILE A CA 1
ATOM 694 C C . ILE A 1 96 ? 27.638 7.436 -17.192 1.00 86.81 96 ILE A C 1
ATOM 696 O O . ILE A 1 96 ? 26.943 7.650 -16.201 1.00 86.81 96 ILE A O 1
ATOM 700 N N . GLY A 1 97 ? 27.473 6.338 -17.936 1.00 81.62 97 GLY A N 1
ATOM 701 C CA . GLY A 1 97 ? 26.462 5.322 -17.635 1.00 81.62 97 GLY A CA 1
ATOM 702 C C . GLY A 1 97 ? 26.655 4.668 -16.262 1.00 81.62 97 GLY A C 1
ATOM 703 O O . GLY A 1 97 ? 25.687 4.486 -15.522 1.00 81.62 97 GLY A O 1
ATOM 704 N N . ARG A 1 98 ? 27.900 4.351 -15.878 1.00 83.19 98 ARG A N 1
ATOM 705 C CA . ARG A 1 98 ? 28.213 3.799 -14.546 1.00 83.19 98 ARG A CA 1
ATOM 706 C C . ARG A 1 98 ? 27.949 4.803 -13.430 1.00 83.19 98 ARG A C 1
ATOM 708 O O . ARG A 1 98 ? 27.388 4.414 -12.405 1.00 83.19 98 ARG A O 1
ATOM 715 N N . ASP A 1 99 ? 28.302 6.066 -13.639 1.00 85.00 99 ASP A N 1
ATOM 716 C CA . ASP A 1 99 ? 28.078 7.126 -12.657 1.00 85.00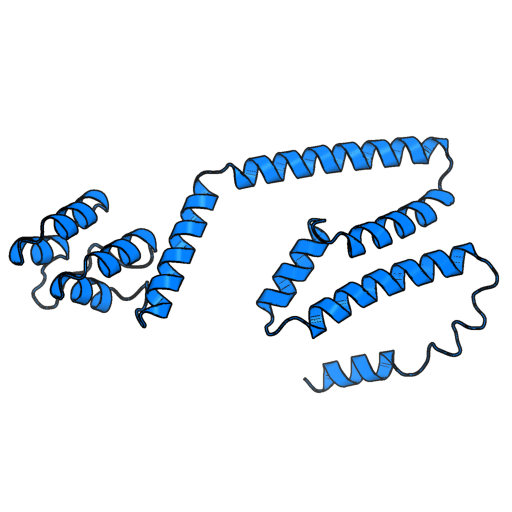 99 ASP A CA 1
ATOM 717 C C . ASP A 1 99 ? 26.579 7.395 -12.467 1.00 85.00 99 ASP A C 1
ATOM 719 O O . ASP A 1 99 ? 26.100 7.453 -11.334 1.00 85.00 99 ASP A O 1
ATOM 723 N N . LEU A 1 100 ? 25.804 7.442 -13.558 1.00 81.12 100 LEU A N 1
ATOM 724 C CA . LEU A 1 100 ? 24.342 7.554 -13.512 1.00 81.12 100 LEU A CA 1
ATOM 725 C C . LEU A 1 100 ? 23.696 6.371 -12.781 1.00 81.12 100 LEU A C 1
ATOM 727 O O . LEU A 1 100 ? 22.823 6.574 -11.938 1.00 81.12 100 LEU A O 1
ATOM 731 N N . LEU A 1 101 ? 24.151 5.140 -13.039 1.00 80.19 101 LEU A N 1
ATOM 732 C CA . LEU A 1 101 ? 23.683 3.954 -12.314 1.00 80.19 101 LEU A CA 1
ATOM 733 C C . LEU A 1 101 ? 24.027 4.016 -10.819 1.00 80.19 101 LEU A C 1
ATOM 735 O O . LEU A 1 101 ? 23.221 3.599 -9.985 1.00 80.19 101 LEU A O 1
ATOM 739 N N . ALA A 1 102 ? 25.204 4.532 -10.459 1.00 80.69 102 ALA A N 1
ATOM 740 C CA . ALA A 1 102 ? 25.603 4.701 -9.065 1.00 80.69 102 ALA A CA 1
ATOM 741 C C . ALA A 1 102 ? 24.732 5.743 -8.341 1.00 80.69 102 ALA A C 1
ATOM 743 O O . ALA A 1 102 ? 24.327 5.511 -7.198 1.00 80.69 102 ALA A O 1
ATOM 744 N N . VAL A 1 103 ? 24.398 6.853 -9.008 1.00 82.81 103 VAL A N 1
ATOM 745 C CA . VAL A 1 103 ? 23.483 7.881 -8.486 1.00 82.81 103 VAL A CA 1
ATOM 746 C C . VAL A 1 103 ? 22.070 7.318 -8.329 1.00 82.81 103 VAL A C 1
ATOM 748 O O . VAL A 1 103 ? 21.518 7.382 -7.233 1.00 82.81 103 VAL A O 1
ATOM 751 N N . ALA A 1 104 ? 21.527 6.664 -9.359 1.00 78.50 104 ALA A N 1
ATOM 752 C CA . ALA A 1 104 ? 20.190 6.073 -9.313 1.00 78.50 104 ALA A CA 1
ATOM 753 C C . ALA A 1 104 ? 20.048 5.035 -8.186 1.00 78.50 104 ALA A C 1
ATOM 755 O O . ALA A 1 104 ? 19.083 5.070 -7.423 1.00 78.50 104 ALA A O 1
ATOM 756 N N . ARG A 1 105 ? 21.041 4.150 -8.011 1.00 78.94 105 ARG A N 1
ATOM 757 C CA . ARG A 1 105 ? 21.052 3.177 -6.903 1.00 78.94 105 ARG A CA 1
ATOM 758 C C . ARG A 1 105 ? 21.085 3.852 -5.538 1.00 78.94 105 ARG A C 1
ATOM 760 O O . ARG A 1 105 ? 20.409 3.396 -4.617 1.00 78.94 105 ARG A O 1
ATOM 767 N N . ARG A 1 106 ? 21.868 4.924 -5.392 1.00 80.25 106 ARG A N 1
ATOM 768 C CA . ARG A 1 106 ? 21.942 5.691 -4.143 1.00 80.25 106 ARG A CA 1
ATOM 769 C C . ARG A 1 106 ? 20.606 6.364 -3.830 1.00 80.25 106 ARG A C 1
ATOM 771 O O . ARG A 1 106 ? 20.169 6.306 -2.683 1.00 80.25 106 ARG A O 1
ATOM 778 N N . ASP A 1 107 ? 19.954 6.955 -4.824 1.00 76.00 107 ASP A N 1
ATOM 779 C CA . ASP A 1 107 ? 18.660 7.615 -4.650 1.00 76.00 107 ASP A CA 1
ATOM 780 C C . ASP A 1 107 ? 17.548 6.612 -4.326 1.00 76.00 107 ASP A C 1
ATOM 782 O O . ASP A 1 107 ? 16.759 6.851 -3.412 1.00 76.00 107 ASP A O 1
ATOM 786 N N . MET A 1 108 ? 17.539 5.444 -4.976 1.00 69.00 108 MET A N 1
ATOM 787 C CA . MET A 1 108 ? 16.615 4.353 -4.651 1.00 69.00 108 MET A CA 1
ATOM 788 C C . MET A 1 108 ? 16.836 3.808 -3.238 1.00 69.00 108 MET A C 1
ATOM 790 O O . MET A 1 108 ? 15.877 3.661 -2.483 1.00 69.00 108 MET A O 1
ATOM 794 N N . ALA A 1 109 ? 18.087 3.565 -2.835 1.00 68.81 109 ALA A N 1
ATOM 795 C CA . ALA A 1 109 ? 18.402 3.130 -1.475 1.00 68.81 109 ALA A CA 1
ATOM 796 C C . ALA A 1 109 ? 17.974 4.178 -0.436 1.00 68.81 109 ALA A C 1
ATOM 798 O O . ALA A 1 109 ? 17.442 3.836 0.619 1.00 68.81 109 ALA A O 1
ATOM 799 N N . ARG A 1 110 ? 18.150 5.467 -0.749 1.00 71.06 110 ARG A N 1
ATOM 800 C CA . ARG A 1 110 ? 17.706 6.566 0.108 1.00 71.06 110 ARG A CA 1
ATOM 801 C C . ARG A 1 110 ? 16.185 6.654 0.186 1.00 71.06 110 ARG A C 1
ATOM 803 O O . ARG A 1 110 ? 15.682 6.911 1.270 1.00 71.06 110 ARG A O 1
ATOM 810 N N . ALA A 1 111 ? 15.463 6.445 -0.915 1.00 62.25 111 ALA A N 1
ATOM 811 C CA . ALA A 1 111 ? 14.001 6.419 -0.945 1.00 62.25 111 ALA A CA 1
ATOM 812 C C . ALA A 1 111 ? 13.431 5.221 -0.168 1.00 62.25 111 ALA A C 1
ATOM 814 O O . ALA A 1 111 ? 12.504 5.393 0.618 1.00 62.25 111 ALA A O 1
ATOM 815 N N . ALA A 1 112 ? 14.032 4.038 -0.312 1.00 61.16 112 ALA A N 1
ATOM 816 C CA . ALA A 1 112 ? 13.661 2.842 0.443 1.00 61.16 112 ALA A CA 1
ATOM 817 C C . ALA A 1 112 ? 13.958 2.977 1.947 1.00 61.16 112 ALA A C 1
ATOM 819 O O . ALA A 1 112 ? 13.203 2.477 2.773 1.00 61.16 112 ALA A O 1
ATOM 820 N N . ALA A 1 113 ? 15.021 3.699 2.314 1.00 62.28 113 ALA A N 1
ATOM 821 C CA . ALA A 1 113 ? 15.368 3.987 3.705 1.00 62.28 113 ALA A CA 1
ATOM 822 C C . ALA A 1 113 ? 14.525 5.110 4.341 1.00 62.28 113 ALA A C 1
ATOM 824 O O . ALA A 1 113 ? 14.730 5.437 5.513 1.00 62.28 113 ALA A O 1
ATOM 825 N N . GLN A 1 114 ? 13.596 5.738 3.605 1.00 64.25 114 GLN A N 1
ATOM 826 C CA . GLN A 1 114 ? 12.720 6.750 4.193 1.00 64.25 114 GLN A CA 1
ATOM 827 C C . GLN A 1 114 ? 11.671 6.084 5.093 1.00 64.25 114 GLN A C 1
ATOM 829 O O . GLN A 1 114 ? 10.878 5.275 4.609 1.00 64.25 114 GLN A O 1
ATOM 834 N N . PRO A 1 115 ? 11.557 6.497 6.371 1.00 64.38 115 PRO A N 1
ATOM 835 C CA . PRO A 1 115 ? 10.554 5.964 7.295 1.00 64.38 115 PRO A CA 1
ATOM 836 C C . PRO A 1 115 ? 9.123 6.042 6.740 1.00 64.38 115 PRO A C 1
ATOM 838 O O . PRO A 1 115 ? 8.304 5.163 6.990 1.00 64.38 115 PRO A O 1
ATOM 841 N N . GLY A 1 116 ? 8.822 7.077 5.946 1.00 70.75 116 GLY A N 1
ATOM 842 C CA . GLY A 1 116 ? 7.509 7.287 5.332 1.00 70.75 116 GLY A CA 1
ATOM 843 C C . GLY A 1 116 ? 7.071 6.180 4.368 1.00 70.75 116 GLY A C 1
ATOM 844 O O . GLY A 1 116 ? 5.877 5.896 4.304 1.00 70.75 116 GLY A O 1
ATOM 845 N N . ALA A 1 117 ? 8.006 5.524 3.672 1.00 70.00 117 ALA A N 1
ATOM 846 C CA . ALA A 1 117 ? 7.693 4.428 2.756 1.00 70.00 117 ALA A CA 1
ATOM 847 C C . ALA A 1 117 ? 7.207 3.187 3.521 1.00 70.00 117 ALA A C 1
ATOM 849 O O . ALA A 1 117 ? 6.169 2.621 3.183 1.00 70.00 117 ALA A O 1
ATOM 850 N N . GLU A 1 118 ? 7.880 2.826 4.620 1.00 76.75 118 GLU A N 1
ATOM 851 C CA . GLU A 1 118 ? 7.421 1.737 5.491 1.00 76.75 118 GLU A CA 1
ATOM 852 C C . GLU A 1 118 ? 6.066 2.043 6.138 1.00 76.75 118 GLU A C 1
ATOM 854 O O . GLU A 1 118 ? 5.212 1.161 6.243 1.00 76.75 118 GLU A O 1
ATOM 859 N N . PHE A 1 119 ? 5.841 3.287 6.578 1.00 80.50 119 PHE A N 1
ATOM 860 C CA . PHE A 1 119 ? 4.546 3.684 7.137 1.00 80.50 119 PHE A CA 1
ATOM 861 C C . PHE A 1 119 ? 3.425 3.610 6.097 1.00 80.50 119 PHE A C 1
ATOM 863 O O . PHE A 1 119 ? 2.334 3.137 6.420 1.00 80.50 119 PHE A O 1
ATOM 870 N N . ALA A 1 120 ? 3.685 4.044 4.861 1.00 84.81 120 ALA A N 1
ATOM 871 C CA . ALA A 1 120 ? 2.728 3.959 3.764 1.00 84.81 120 ALA A CA 1
ATOM 872 C C . ALA A 1 120 ? 2.393 2.502 3.418 1.00 84.81 120 ALA A C 1
ATOM 874 O O . ALA A 1 120 ? 1.215 2.171 3.285 1.00 84.81 120 ALA A O 1
ATOM 875 N N . GLU A 1 121 ? 3.397 1.623 3.359 1.00 86.19 121 GLU A N 1
ATOM 876 C CA . GLU A 1 121 ? 3.194 0.198 3.085 1.00 86.19 121 GLU A CA 1
ATOM 877 C C . GLU A 1 121 ? 2.406 -0.483 4.210 1.00 86.19 121 GLU A C 1
ATOM 879 O O . GLU A 1 121 ? 1.432 -1.189 3.953 1.00 86.19 121 GLU A O 1
ATOM 884 N N . ARG A 1 122 ? 2.737 -0.202 5.479 1.00 88.19 122 ARG A N 1
ATOM 885 C CA . ARG A 1 122 ? 1.971 -0.709 6.633 1.00 88.19 122 ARG A CA 1
ATOM 886 C C . ARG A 1 122 ? 0.519 -0.232 6.614 1.00 88.19 122 ARG A C 1
ATOM 888 O O . ARG A 1 122 ? -0.382 -1.012 6.921 1.00 88.19 122 ARG A O 1
ATOM 895 N N . ALA A 1 123 ? 0.278 1.026 6.248 1.00 91.56 123 ALA A N 1
ATOM 896 C CA . ALA A 1 123 ? -1.076 1.554 6.116 1.00 91.56 123 ALA A CA 1
ATOM 897 C C . ALA A 1 123 ? -1.830 0.887 4.956 1.00 91.56 123 ALA A C 1
ATOM 899 O O . ALA A 1 123 ? -3.005 0.552 5.104 1.00 91.56 123 ALA A O 1
ATOM 900 N N . LEU A 1 124 ? -1.166 0.657 3.819 1.00 93.44 124 LEU A N 1
ATOM 901 C CA . LEU A 1 124 ? -1.750 -0.035 2.672 1.00 93.44 124 LEU A CA 1
ATOM 902 C C . LEU A 1 124 ? -2.102 -1.483 3.017 1.00 93.44 124 LEU A C 1
ATOM 904 O O . LEU A 1 124 ? -3.208 -1.929 2.710 1.00 93.44 124 LEU A O 1
ATOM 908 N N . GLN A 1 125 ? -1.207 -2.189 3.706 1.00 93.12 125 GLN A N 1
ATOM 909 C CA . GLN A 1 125 ? -1.456 -3.547 4.171 1.00 93.12 125 GLN A CA 1
ATOM 910 C C . GLN A 1 125 ? -2.668 -3.597 5.108 1.00 93.12 125 GLN A C 1
ATOM 912 O O . GLN A 1 125 ? -3.585 -4.374 4.863 1.00 93.12 125 GLN A O 1
ATOM 917 N N . ALA A 1 126 ? -2.763 -2.687 6.083 1.00 94.75 126 ALA A N 1
ATOM 918 C CA . ALA A 1 126 ? -3.916 -2.631 6.982 1.00 94.75 126 ALA A CA 1
ATOM 919 C C . ALA A 1 126 ? -5.249 -2.390 6.244 1.00 94.75 126 ALA A C 1
ATOM 921 O O . ALA A 1 126 ? -6.279 -2.954 6.610 1.00 94.75 126 ALA A O 1
ATOM 922 N N . ARG A 1 127 ? -5.244 -1.591 5.166 1.00 95.81 127 ARG A N 1
ATOM 923 C CA . ARG A 1 127 ? -6.430 -1.395 4.309 1.00 95.81 127 ARG A CA 1
ATOM 924 C C . ARG A 1 127 ? -6.826 -2.673 3.575 1.00 95.81 127 ARG A C 1
ATOM 926 O O . ARG A 1 127 ? -8.018 -2.938 3.439 1.00 95.81 127 ARG A O 1
ATOM 933 N N . ARG A 1 128 ? -5.848 -3.449 3.100 1.00 94.94 128 ARG A N 1
ATOM 934 C CA . ARG A 1 128 ? -6.086 -4.743 2.440 1.00 94.94 128 ARG A CA 1
ATOM 935 C C . ARG A 1 128 ? -6.656 -5.758 3.421 1.00 94.94 128 ARG A C 1
ATOM 937 O O . ARG A 1 128 ? -7.618 -6.431 3.074 1.00 94.94 128 ARG A O 1
ATOM 944 N N . ASP A 1 129 ? -6.116 -5.811 4.634 1.00 95.62 129 ASP A N 1
ATOM 945 C CA . ASP A 1 129 ? -6.590 -6.715 5.682 1.00 95.62 129 ASP A CA 1
ATOM 946 C C . ASP A 1 129 ? -8.034 -6.372 6.085 1.00 95.62 129 ASP A C 1
ATOM 948 O O . ASP A 1 129 ? -8.886 -7.255 6.142 1.00 95.62 129 ASP A O 1
ATOM 952 N N . LEU A 1 130 ? -8.357 -5.081 6.252 1.00 96.00 130 LEU A N 1
ATOM 953 C CA . LEU A 1 130 ? -9.740 -4.625 6.461 1.00 96.00 130 LEU A CA 1
ATOM 954 C C . LEU A 1 130 ? -10.658 -5.040 5.311 1.00 96.00 130 LEU A C 1
ATOM 956 O O . LEU A 1 130 ? -11.732 -5.590 5.551 1.00 96.00 130 LEU A O 1
ATOM 960 N N . HIS A 1 131 ? -10.219 -4.836 4.068 1.00 95.00 131 HIS A N 1
ATOM 961 C CA . HIS A 1 131 ? -10.995 -5.223 2.896 1.00 95.00 131 HIS A CA 1
ATOM 962 C C . HIS A 1 131 ? -11.238 -6.738 2.829 1.00 95.00 131 HIS A C 1
ATOM 964 O O . HIS A 1 131 ? -12.350 -7.162 2.522 1.00 95.00 131 HIS A O 1
ATOM 970 N N . ALA A 1 132 ? -10.238 -7.554 3.175 1.00 94.88 132 ALA A N 1
ATOM 971 C CA . ALA A 1 132 ? -10.360 -9.009 3.239 1.00 94.88 132 ALA A CA 1
ATOM 972 C C . ALA A 1 132 ? -11.352 -9.473 4.320 1.00 94.88 132 ALA A C 1
ATOM 974 O O . ALA A 1 132 ? -12.025 -10.485 4.141 1.00 94.88 132 ALA A O 1
ATOM 975 N N . MET A 1 133 ? -11.501 -8.705 5.404 1.00 92.69 133 MET A N 1
ATOM 976 C CA . MET A 1 133 ? -12.530 -8.921 6.430 1.00 92.69 133 MET A CA 1
ATOM 977 C C . MET A 1 133 ? -13.917 -8.377 6.034 1.00 92.69 133 MET A C 1
ATOM 979 O O . MET A 1 133 ? -14.844 -8.414 6.840 1.00 92.69 133 MET A O 1
ATOM 983 N N . GLY A 1 134 ? -14.082 -7.843 4.817 1.00 94.31 134 GLY A N 1
ATOM 984 C CA . GLY A 1 134 ? -15.333 -7.225 4.362 1.00 94.31 134 GLY A CA 1
ATOM 985 C C . GLY A 1 134 ? -15.613 -5.853 4.986 1.00 94.31 134 GLY A C 1
ATOM 986 O O . GLY A 1 134 ? -16.738 -5.357 4.917 1.00 94.31 134 GLY A O 1
ATOM 987 N N . LEU A 1 135 ? -14.601 -5.232 5.595 1.00 94.62 135 LEU A N 1
ATOM 988 C CA . LEU A 1 135 ? -14.683 -3.926 6.238 1.00 94.62 135 LEU A CA 1
ATOM 989 C C . LEU A 1 135 ? -14.148 -2.824 5.312 1.00 94.62 135 LEU A C 1
ATOM 991 O O . LEU A 1 135 ? -13.238 -3.021 4.503 1.00 94.62 135 LEU A O 1
ATOM 995 N N . ARG A 1 136 ? -14.713 -1.623 5.434 1.00 95.62 136 ARG A N 1
ATOM 996 C CA . ARG A 1 136 ? -14.318 -0.437 4.670 1.00 95.62 136 ARG A CA 1
ATOM 997 C C . ARG A 1 136 ? -13.440 0.439 5.543 1.00 95.62 136 ARG A C 1
ATOM 999 O O . ARG A 1 136 ? -13.923 1.065 6.474 1.00 95.62 136 ARG A O 1
ATOM 1006 N N . TYR A 1 137 ? -12.163 0.557 5.192 1.00 93.62 137 TYR A N 1
ATOM 1007 C CA . TYR A 1 137 ? -11.159 1.256 6.005 1.00 93.62 137 TYR A CA 1
ATOM 1008 C C . TYR A 1 137 ? -11.450 2.743 6.304 1.00 93.62 137 TYR A C 1
ATOM 1010 O O . TYR A 1 137 ? -10.797 3.325 7.169 1.00 93.62 137 TYR A O 1
ATOM 1018 N N . TYR A 1 138 ? -12.372 3.364 5.564 1.00 93.44 138 TYR A N 1
ATOM 1019 C CA . TYR A 1 138 ? -12.769 4.769 5.691 1.00 93.44 138 TYR A CA 1
ATOM 1020 C C . TYR A 1 138 ? -14.132 4.969 6.370 1.00 93.44 138 TYR A C 1
ATOM 1022 O O . TYR A 1 138 ? -14.597 6.099 6.498 1.00 93.44 138 TYR A O 1
ATOM 1030 N N . ASP A 1 139 ? -14.800 3.891 6.775 1.00 95.44 139 ASP A N 1
ATOM 1031 C CA . ASP A 1 139 ? -16.137 3.947 7.355 1.00 95.44 139 ASP A CA 1
ATOM 1032 C C . ASP A 1 139 ? -16.063 4.086 8.882 1.00 95.44 139 ASP A C 1
ATOM 1034 O O . ASP A 1 139 ? -15.710 3.151 9.604 1.00 95.44 139 ASP A O 1
ATOM 1038 N N . SER A 1 140 ? -16.404 5.276 9.380 1.00 93.81 140 SER A N 1
ATOM 1039 C CA . SER A 1 140 ? -16.432 5.567 10.817 1.00 93.81 140 SER A CA 1
ATOM 1040 C C . SER A 1 140 ? -17.491 4.778 11.583 1.00 93.81 140 SER A C 1
ATOM 1042 O O . SER A 1 140 ? -17.259 4.468 12.748 1.00 93.81 140 SER A O 1
ATOM 1044 N N . GLY A 1 141 ? -18.616 4.422 10.956 1.00 94.00 141 GLY A N 1
ATOM 1045 C CA . GLY A 1 141 ? -19.642 3.600 11.596 1.00 94.00 141 GLY A CA 1
ATOM 1046 C C . GLY A 1 141 ? -19.116 2.194 11.861 1.00 94.00 141 GLY A C 1
ATOM 1047 O O . GLY A 1 141 ? -19.136 1.733 12.995 1.00 94.00 141 GLY A O 1
ATOM 1048 N N . GLN A 1 142 ? -18.511 1.563 10.849 1.00 95.62 142 GLN A N 1
ATOM 1049 C CA . GLN A 1 142 ? -17.914 0.230 11.002 1.00 95.62 142 GLN A CA 1
ATOM 1050 C C . GLN A 1 142 ? -16.736 0.201 11.987 1.00 95.62 142 GLN A C 1
ATOM 1052 O O . GLN A 1 142 ? -16.493 -0.817 12.637 1.00 95.62 142 GLN A O 1
ATOM 1057 N N . PHE A 1 143 ? -15.998 1.305 12.106 1.00 96.38 143 PHE A N 1
ATOM 1058 C CA . PHE A 1 143 ? -14.974 1.468 13.134 1.00 96.38 143 PHE A CA 1
ATOM 1059 C C . PHE A 1 143 ? -15.576 1.524 14.546 1.00 96.38 143 PHE A C 1
ATOM 1061 O O . PHE A 1 143 ? -15.115 0.800 15.429 1.00 96.38 143 PHE A O 1
ATOM 1068 N N . LEU A 1 144 ? -16.619 2.331 14.763 1.00 95.31 144 LEU A N 1
ATOM 1069 C CA . LEU A 1 144 ? -17.318 2.391 16.052 1.00 95.31 144 LEU A CA 1
ATOM 1070 C C . LEU A 1 144 ? -17.994 1.055 16.392 1.00 95.31 144 LEU A C 1
ATOM 1072 O O . LEU A 1 144 ? -17.931 0.615 17.539 1.00 95.31 144 LEU A O 1
ATOM 1076 N N . ASP A 1 145 ? -18.546 0.356 15.401 1.00 95.12 145 ASP A N 1
ATOM 1077 C CA . ASP A 1 145 ? -19.086 -0.993 15.566 1.00 95.12 145 ASP A CA 1
ATOM 1078 C C . ASP A 1 145 ? -18.001 -1.987 15.993 1.00 95.12 145 ASP A C 1
ATOM 1080 O O . ASP A 1 145 ? -18.250 -2.837 16.843 1.00 95.12 145 ASP A O 1
ATOM 1084 N N . ALA A 1 146 ? -16.781 -1.888 15.453 1.00 95.62 146 ALA A N 1
ATOM 1085 C CA . ALA A 1 146 ? -15.663 -2.732 15.877 1.00 95.62 146 ALA A CA 1
ATOM 1086 C C . ALA A 1 146 ? -15.298 -2.500 17.353 1.00 95.62 146 ALA A C 1
ATOM 1088 O O . ALA A 1 146 ? -15.112 -3.467 18.092 1.00 95.62 146 ALA A O 1
ATOM 1089 N N . VAL A 1 147 ? -15.287 -1.241 17.806 1.00 95.44 147 VAL A N 1
ATOM 1090 C CA . VAL A 1 147 ? -15.108 -0.897 19.228 1.00 95.44 147 VAL A CA 1
ATOM 1091 C C . VAL A 1 147 ? -16.252 -1.461 20.072 1.00 95.44 147 VAL A C 1
ATOM 1093 O O . VAL A 1 147 ? -16.020 -2.079 21.110 1.00 95.44 147 VAL A O 1
ATOM 1096 N N . THR A 1 148 ? -17.494 -1.310 19.613 1.00 93.62 148 THR A N 1
ATOM 1097 C CA . THR A 1 148 ? -18.681 -1.850 20.287 1.00 93.62 148 THR A CA 1
ATOM 1098 C C . THR A 1 148 ? -18.698 -3.378 20.314 1.00 93.62 148 THR A C 1
ATOM 1100 O O . THR A 1 148 ? -19.242 -3.966 21.241 1.00 93.62 148 THR A O 1
ATOM 1103 N N . ARG A 1 149 ? -18.090 -4.058 19.344 1.00 93.56 149 ARG A N 1
ATOM 1104 C CA . ARG A 1 149 ? -17.958 -5.523 19.331 1.00 93.56 149 ARG A CA 1
ATOM 1105 C C . ARG A 1 149 ? -16.743 -6.037 20.094 1.00 93.56 149 ARG A C 1
ATOM 1107 O O . ARG A 1 149 ? -16.582 -7.248 20.183 1.00 93.56 149 ARG A O 1
ATOM 1114 N N . ASP A 1 150 ? -15.936 -5.144 20.660 1.00 94.56 150 ASP A N 1
ATOM 1115 C CA . ASP A 1 150 ? -14.700 -5.492 21.358 1.00 94.56 150 ASP A CA 1
ATOM 1116 C C . ASP A 1 150 ? -13.626 -6.135 20.456 1.00 94.56 150 ASP A C 1
ATOM 1118 O O . ASP A 1 150 ? -12.761 -6.888 20.901 1.00 94.56 150 ASP A O 1
ATOM 1122 N N . ASP A 1 151 ? -13.662 -5.817 19.160 1.00 95.31 151 ASP A N 1
ATOM 1123 C CA . ASP A 1 151 ? -12.743 -6.352 18.158 1.00 95.31 151 ASP A CA 1
ATOM 1124 C C . ASP A 1 151 ? -11.453 -5.522 18.104 1.00 95.31 151 ASP A C 1
ATOM 1126 O O . ASP A 1 151 ? -11.294 -4.592 17.305 1.00 95.31 151 ASP A O 1
ATOM 1130 N N . ALA A 1 152 ? -10.513 -5.860 18.987 1.00 95.12 152 ALA A N 1
ATOM 1131 C CA . ALA A 1 152 ? -9.236 -5.162 19.084 1.00 95.12 152 ALA A CA 1
ATOM 1132 C C . ALA A 1 152 ? -8.409 -5.225 17.788 1.00 95.12 152 ALA A C 1
ATOM 1134 O O . ALA A 1 152 ? -7.697 -4.266 17.479 1.00 95.12 152 ALA A O 1
ATOM 1135 N N . LEU A 1 153 ? -8.518 -6.316 17.019 1.00 95.62 153 LEU A N 1
ATOM 1136 C CA . LEU A 1 153 ? -7.785 -6.487 15.765 1.00 95.62 153 LEU A CA 1
ATOM 1137 C C . LEU A 1 153 ? -8.296 -5.511 14.703 1.00 95.62 153 LEU A C 1
ATOM 1139 O O . LEU A 1 153 ? -7.504 -4.781 14.104 1.00 95.62 153 LEU A O 1
ATOM 1143 N N . ALA A 1 154 ? -9.612 -5.457 14.490 1.00 95.88 154 ALA A N 1
ATOM 1144 C CA . ALA A 1 154 ? -10.195 -4.517 13.540 1.00 95.88 154 ALA A CA 1
ATOM 1145 C C . ALA A 1 154 ? -9.892 -3.066 13.939 1.00 95.88 154 ALA A C 1
ATOM 1147 O O . ALA A 1 154 ? -9.485 -2.271 13.089 1.00 95.88 154 ALA A O 1
ATOM 1148 N N . VAL A 1 155 ? -10.011 -2.723 15.228 1.00 95.94 155 VAL A N 1
ATOM 1149 C CA . VAL A 1 155 ? -9.683 -1.380 15.742 1.00 95.94 155 VAL A CA 1
ATOM 1150 C C . VAL A 1 155 ? -8.224 -1.012 15.464 1.00 95.94 155 VAL A C 1
ATOM 1152 O O . VAL A 1 155 ? -7.941 0.093 14.994 1.00 95.94 155 VAL A O 1
ATOM 1155 N N . GLU A 1 156 ? -7.289 -1.930 15.703 1.00 95.75 156 GLU A N 1
ATOM 1156 C CA . GLU A 1 156 ? -5.877 -1.706 15.401 1.00 95.75 156 GLU A CA 1
ATOM 1157 C C . GLU A 1 156 ? -5.642 -1.471 13.905 1.00 95.75 156 GLU A C 1
ATOM 1159 O O . GLU A 1 156 ? -4.922 -0.541 13.522 1.00 95.75 156 GLU A O 1
ATOM 1164 N N . LEU A 1 157 ? -6.275 -2.272 13.048 1.00 96.25 157 LEU A N 1
ATOM 1165 C CA . LEU A 1 157 ? -6.156 -2.124 11.603 1.00 96.25 157 LEU A CA 1
ATOM 1166 C C . LEU A 1 157 ? -6.732 -0.790 11.118 1.00 96.25 157 LEU A C 1
ATOM 1168 O O . LEU A 1 157 ? -6.100 -0.133 10.293 1.00 96.25 157 LEU A O 1
ATOM 1172 N N . TYR A 1 158 ? -7.852 -0.322 11.673 1.00 95.88 158 TYR A N 1
ATOM 1173 C CA . TYR A 1 158 ? -8.397 1.007 11.370 1.00 95.88 158 TYR A CA 1
ATOM 1174 C C . TYR A 1 158 ? -7.427 2.136 11.738 1.00 95.88 158 TYR A C 1
ATOM 1176 O O . TYR A 1 158 ? -7.182 3.042 10.933 1.00 95.88 158 TYR A O 1
ATOM 1184 N N . VAL A 1 159 ? -6.816 2.060 12.925 1.00 94.75 159 VAL A N 1
ATOM 1185 C CA . VAL A 1 159 ? -5.818 3.039 13.380 1.00 94.75 159 VAL A CA 1
ATOM 1186 C C . VAL A 1 159 ? -4.590 3.045 12.464 1.00 94.75 159 VAL A C 1
ATOM 1188 O O . VAL A 1 159 ? -4.097 4.124 12.110 1.00 94.75 159 VAL A O 1
ATOM 1191 N N . ARG A 1 160 ? -4.108 1.862 12.055 1.00 94.38 160 ARG A N 1
ATOM 1192 C CA . ARG A 1 160 ? -2.961 1.696 11.144 1.00 94.38 160 ARG A CA 1
ATOM 1193 C C . ARG A 1 160 ? -3.274 2.145 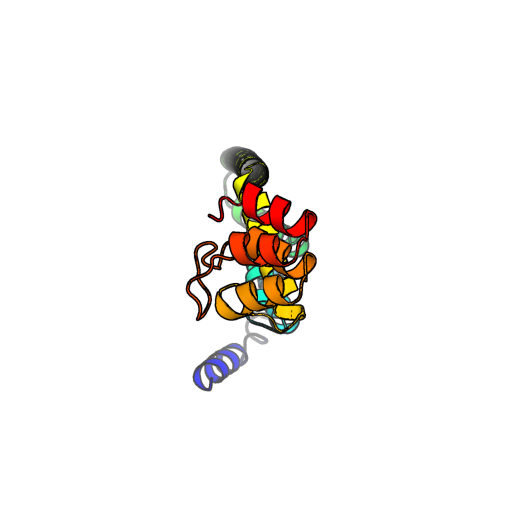9.714 1.00 94.38 160 ARG A C 1
ATOM 1195 O O . ARG A 1 160 ? -2.419 2.745 9.071 1.00 94.38 160 ARG A O 1
ATOM 1202 N N . ALA A 1 161 ? -4.493 1.915 9.228 1.00 93.50 161 ALA A N 1
ATOM 1203 C CA . ALA A 1 161 ? -4.926 2.263 7.874 1.00 93.50 161 ALA A CA 1
ATOM 1204 C C . ALA A 1 161 ? -5.029 3.781 7.624 1.00 93.50 161 ALA A C 1
ATOM 1206 O O . ALA A 1 161 ? -4.978 4.213 6.462 1.00 93.50 161 ALA A O 1
ATOM 1207 N N . ARG A 1 162 ? -5.170 4.585 8.695 1.00 90.31 162 ARG A N 1
ATOM 1208 C CA . ARG A 1 162 ? -5.220 6.065 8.670 1.00 90.31 162 ARG A CA 1
ATOM 1209 C C . ARG A 1 162 ? -6.289 6.643 7.730 1.00 90.31 162 ARG A C 1
ATOM 1211 O O . ARG A 1 162 ? -6.092 7.709 7.158 1.00 90.31 162 ARG A O 1
ATOM 1218 N N . GLY A 1 163 ? -7.395 5.930 7.526 1.00 89.31 163 GLY A N 1
ATOM 1219 C CA . GLY A 1 163 ? -8.468 6.365 6.622 1.00 89.31 163 GLY A CA 1
ATOM 1220 C C . GLY A 1 163 ? -9.785 6.723 7.301 1.00 89.31 163 GLY A C 1
ATOM 1221 O O . GLY A 1 163 ? -10.672 7.229 6.624 1.00 89.31 163 GLY A O 1
ATOM 1222 N N . VAL A 1 164 ? -9.913 6.479 8.606 1.00 93.69 164 VAL A N 1
ATOM 1223 C CA . VAL A 1 164 ? -11.140 6.715 9.371 1.00 93.69 164 VAL A CA 1
ATOM 1224 C C . VAL A 1 164 ? -10.986 7.900 10.321 1.00 93.69 164 VAL A C 1
ATOM 1226 O O . VAL A 1 164 ? -9.898 8.154 10.844 1.00 93.69 164 VAL A O 1
ATOM 1229 N N . ASN A 1 165 ? -12.082 8.617 10.575 1.00 92.44 165 ASN A N 1
ATOM 1230 C CA . ASN A 1 165 ? -12.112 9.643 11.610 1.00 92.44 165 ASN A CA 1
ATOM 1231 C C . ASN A 1 165 ? -12.193 8.989 13.002 1.00 92.44 165 ASN A C 1
ATOM 1233 O O . ASN A 1 165 ? -13.247 8.482 13.383 1.00 92.44 165 ASN A O 1
ATOM 1237 N N . LEU A 1 166 ? -11.093 9.031 13.761 1.00 92.62 166 LEU A N 1
ATOM 1238 C CA . LEU A 1 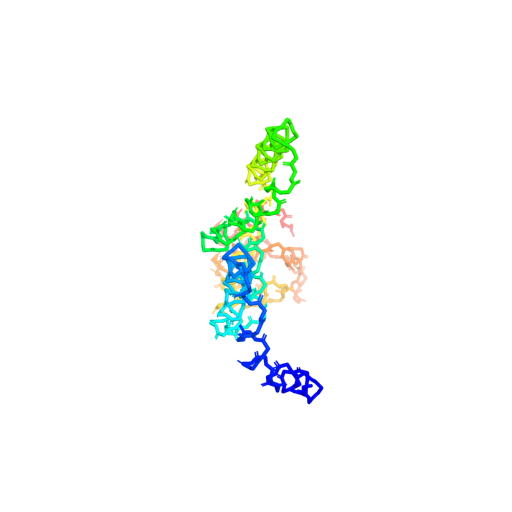166 ? -11.016 8.495 15.129 1.00 92.62 166 LEU A CA 1
ATOM 1239 C C . LEU A 1 166 ? -11.819 9.308 16.158 1.00 92.62 166 LEU A C 1
ATOM 1241 O O . LEU A 1 166 ? -12.067 8.811 17.250 1.00 92.62 166 LEU A O 1
ATOM 1245 N N . GLN A 1 167 ? -12.227 10.531 15.805 1.00 92.38 167 GLN A N 1
ATOM 1246 C CA . GLN A 1 167 ? -13.073 11.402 16.629 1.00 92.38 167 GLN A CA 1
ATOM 1247 C C . GLN A 1 167 ? -14.561 11.274 16.275 1.00 92.38 167 GLN A C 1
ATOM 1249 O O . GLN A 1 167 ? -15.375 12.103 16.683 1.00 92.38 167 GLN A O 1
ATOM 1254 N N . ALA A 1 168 ? -14.922 10.281 15.455 1.00 91.81 168 ALA A N 1
ATOM 1255 C CA . ALA A 1 168 ? -16.316 9.989 15.178 1.00 91.81 168 ALA A CA 1
ATOM 1256 C C . ALA A 1 168 ? -17.052 9.640 16.477 1.00 91.81 168 ALA A C 1
ATOM 1258 O O . ALA A 1 168 ? -16.493 9.016 17.383 1.00 91.81 168 ALA A O 1
ATOM 1259 N N . ARG A 1 169 ? -18.313 10.058 16.536 1.00 93.25 169 ARG A N 1
ATOM 1260 C CA . ARG A 1 169 ? -19.211 9.796 17.654 1.00 93.25 169 ARG A CA 1
ATOM 1261 C C . ARG A 1 169 ? -20.337 8.880 17.201 1.00 93.25 169 ARG A C 1
ATOM 1263 O O . ARG A 1 169 ? -20.725 8.923 16.032 1.00 93.25 169 ARG A O 1
ATOM 1270 N N . ASP A 1 170 ? -20.819 8.046 18.111 1.00 92.50 170 ASP A N 1
ATOM 1271 C CA . ASP A 1 170 ? -22.000 7.218 17.876 1.00 92.50 170 ASP A CA 1
ATOM 1272 C C . ASP A 1 170 ? -23.298 8.050 17.909 1.00 92.50 170 ASP A C 1
ATOM 1274 O O . ASP A 1 170 ? -23.277 9.280 18.026 1.00 92.50 170 ASP A O 1
ATOM 1278 N N . ALA A 1 171 ? -24.444 7.376 17.783 1.00 90.19 171 ALA A N 1
ATOM 1279 C CA . ALA A 1 171 ? -25.758 8.016 17.809 1.00 90.19 171 ALA A CA 1
ATOM 1280 C C . ALA A 1 171 ? -26.076 8.685 19.160 1.00 90.19 171 ALA A C 1
ATOM 1282 O O . ALA A 1 171 ? -26.844 9.645 19.205 1.00 90.19 171 ALA A O 1
ATOM 1283 N N . GLU A 1 172 ? -25.463 8.216 20.248 1.00 89.31 172 GLU A N 1
ATOM 1284 C CA . GLU A 1 172 ? -25.580 8.790 21.589 1.00 89.31 172 GLU A CA 1
ATOM 1285 C C . GLU A 1 172 ? -24.562 9.917 21.844 1.00 89.31 172 GLU A C 1
ATOM 1287 O O . GLU A 1 172 ? -24.519 10.486 22.936 1.00 89.31 172 GLU A O 1
ATOM 1292 N N . GLY A 1 173 ? -23.742 10.264 20.847 1.00 92.81 173 GLY A N 1
ATOM 1293 C CA . GLY A 1 173 ? -22.727 11.305 20.945 1.00 92.81 173 GLY A CA 1
ATOM 1294 C C . GLY A 1 173 ? -21.449 10.870 21.665 1.00 92.81 173 GLY A C 1
ATOM 1295 O O . GLY A 1 173 ? -20.631 11.731 21.992 1.00 92.81 173 GLY A O 1
ATOM 1296 N N . ARG A 1 174 ? -21.237 9.573 21.900 1.00 91.75 174 ARG A N 1
ATOM 1297 C CA . ARG A 1 174 ? -20.053 9.039 22.584 1.00 91.75 174 ARG A CA 1
ATOM 1298 C C . ARG A 1 174 ? -18.894 8.825 21.623 1.00 91.75 174 ARG A C 1
ATOM 1300 O O . ARG A 1 174 ? -19.096 8.374 20.496 1.00 91.75 174 ARG A O 1
ATOM 1307 N N . SER A 1 175 ? -17.673 9.116 22.065 1.00 94.00 175 SER A N 1
ATOM 1308 C CA . SER A 1 175 ? -16.460 8.827 21.291 1.00 94.00 175 SER A CA 1
ATOM 1309 C C . SER A 1 175 ? -16.086 7.342 21.332 1.00 94.00 175 SER A C 1
ATOM 1311 O O . SER A 1 175 ? -16.516 6.585 22.206 1.00 94.00 175 SER A O 1
ATOM 1313 N N . ALA A 1 176 ? -15.209 6.917 20.418 1.00 94.00 176 ALA A N 1
ATOM 1314 C CA . ALA A 1 176 ? -14.638 5.570 20.438 1.00 94.00 176 ALA A CA 1
ATOM 1315 C C . ALA A 1 176 ? -13.948 5.240 21.779 1.00 94.00 176 ALA A C 1
ATOM 1317 O O . ALA A 1 176 ? -14.014 4.107 22.258 1.00 94.00 176 ALA A O 1
ATOM 1318 N N . LEU A 1 177 ? -13.299 6.225 22.410 1.00 94.38 177 LEU A N 1
ATOM 1319 C CA . LEU A 1 177 ? -12.616 6.027 23.687 1.00 94.38 177 LEU A CA 1
ATOM 1320 C C . LEU A 1 177 ? -13.611 5.882 24.847 1.00 94.38 177 LEU A C 1
ATOM 1322 O O . LEU A 1 177 ? -13.415 5.035 25.721 1.00 94.38 177 LEU A O 1
ATOM 1326 N N . GLU A 1 178 ? -14.685 6.673 24.852 1.00 94.06 178 GLU A N 1
ATOM 1327 C CA . GLU A 1 178 ? -15.776 6.562 25.828 1.00 94.06 178 GLU A CA 1
ATOM 1328 C C . GLU A 1 178 ? -16.484 5.205 25.719 1.00 94.06 178 GLU A C 1
ATOM 1330 O O . GLU A 1 178 ? -16.694 4.534 26.733 1.00 94.06 178 GLU A O 1
ATOM 1335 N N . LEU A 1 179 ? -16.758 4.752 24.490 1.00 93.44 179 LEU A N 1
ATOM 1336 C CA . LEU A 1 179 ? -17.285 3.416 24.214 1.00 93.44 179 LEU A CA 1
ATOM 1337 C C . LEU A 1 179 ? -16.366 2.330 24.780 1.00 93.44 179 LEU A C 1
ATOM 1339 O O . LEU A 1 179 ? -16.814 1.512 25.584 1.00 93.44 179 LEU A O 1
ATOM 1343 N N . ALA A 1 180 ? -15.075 2.357 24.446 1.00 94.38 180 ALA A N 1
ATOM 1344 C CA . ALA A 1 180 ? -14.108 1.370 24.927 1.00 94.38 180 ALA A CA 1
ATOM 1345 C C . ALA A 1 180 ? -14.005 1.338 26.466 1.00 94.38 180 ALA A C 1
ATOM 1347 O O . ALA A 1 180 ? -13.932 0.262 27.063 1.00 94.38 180 ALA A O 1
ATOM 1348 N N . ARG A 1 181 ? -14.058 2.507 27.122 1.00 93.94 181 ARG A N 1
ATOM 1349 C CA . ARG A 1 181 ? -14.080 2.623 28.592 1.00 93.94 181 ARG A CA 1
ATOM 1350 C C . ARG A 1 181 ? -15.338 2.027 29.204 1.00 93.94 181 ARG A C 1
ATOM 1352 O O . ARG A 1 181 ? -15.227 1.296 30.183 1.00 93.94 181 ARG A O 1
ATOM 1359 N N . SER A 1 182 ? -16.506 2.291 28.621 1.00 92.25 182 SER A N 1
ATOM 1360 C CA . SER A 1 182 ? -17.776 1.736 29.108 1.00 92.25 182 SER A CA 1
ATOM 1361 C C . SER A 1 182 ? -17.815 0.205 29.048 1.00 92.25 182 SER A C 1
ATOM 1363 O O . SER A 1 182 ? -18.456 -0.429 29.881 1.00 92.25 182 SER A O 1
ATOM 1365 N N . ARG A 1 183 ? -17.082 -0.390 28.096 1.00 89.94 183 ARG A N 1
ATOM 1366 C CA . ARG A 1 183 ? -16.946 -1.845 27.945 1.00 89.94 183 ARG A CA 1
ATOM 1367 C C . ARG A 1 183 ? -15.856 -2.456 28.821 1.00 89.94 183 ARG A C 1
ATOM 1369 O O . ARG A 1 183 ? -15.853 -3.664 29.023 1.00 89.94 183 ARG A O 1
ATOM 1376 N N . GLY A 1 184 ? -14.934 -1.640 29.328 1.00 92.19 184 GLY A N 1
ATOM 1377 C CA . GLY A 1 184 ? -13.839 -2.098 30.175 1.00 92.19 184 GLY A CA 1
ATOM 1378 C C . GLY A 1 184 ? -12.750 -2.882 29.437 1.00 92.19 184 GLY A C 1
ATOM 1379 O O . GLY A 1 184 ? -12.080 -3.686 30.077 1.00 92.19 184 GLY A O 1
ATOM 1380 N N . ASN A 1 185 ? -12.542 -2.665 28.128 1.00 91.19 185 ASN A N 1
ATOM 1381 C CA . ASN A 1 185 ? -11.461 -3.332 27.390 1.00 91.19 185 ASN A CA 1
ATOM 1382 C C . ASN A 1 185 ? -10.157 -2.509 27.425 1.00 91.19 185 ASN A C 1
ATOM 1384 O O . ASN A 1 185 ? -10.021 -1.523 26.691 1.00 91.19 185 ASN A O 1
ATOM 1388 N N . PRO A 1 186 ? -9.153 -2.918 28.224 1.00 92.88 186 PRO A N 1
ATOM 1389 C CA . PRO A 1 186 ? -7.915 -2.161 28.382 1.00 92.88 186 PRO A CA 1
ATOM 1390 C C . PRO A 1 186 ? -7.059 -2.128 27.110 1.00 92.88 186 PRO A C 1
ATOM 1392 O O . PRO A 1 186 ? -6.340 -1.153 26.887 1.00 92.88 186 PRO A O 1
ATOM 1395 N N . GLN A 1 187 ? -7.134 -3.157 26.261 1.00 94.81 187 GLN A N 1
ATOM 1396 C CA . GLN A 1 187 ? -6.364 -3.230 25.020 1.00 94.81 187 GLN A CA 1
ATOM 1397 C C . GLN A 1 187 ? -6.854 -2.181 24.019 1.00 94.81 187 GLN A C 1
ATOM 1399 O O . GLN A 1 187 ? -6.050 -1.411 23.491 1.00 94.81 187 GLN A O 1
ATOM 1404 N N . ILE A 1 188 ? -8.167 -2.097 23.802 1.00 95.31 188 ILE A N 1
ATOM 1405 C CA . ILE A 1 188 ? -8.765 -1.108 22.896 1.00 95.31 188 ILE A CA 1
ATOM 1406 C C . ILE A 1 188 ? -8.543 0.312 23.428 1.00 95.31 188 ILE A C 1
ATOM 1408 O O . ILE A 1 188 ? -8.142 1.193 22.668 1.00 95.31 188 ILE A O 1
ATOM 1412 N N . ILE A 1 189 ? -8.699 0.529 24.740 1.00 95.50 189 ILE A N 1
ATOM 1413 C CA . ILE A 1 189 ? -8.399 1.821 25.380 1.00 95.50 189 ILE A CA 1
ATOM 1414 C C . ILE A 1 189 ? -6.947 2.239 25.108 1.00 95.50 189 ILE A C 1
ATOM 1416 O O . ILE A 1 189 ? -6.692 3.397 24.766 1.00 95.50 189 ILE A O 1
ATOM 1420 N N . ALA A 1 190 ? -5.993 1.310 25.221 1.00 94.94 190 ALA A N 1
ATOM 1421 C CA . ALA A 1 190 ? -4.583 1.585 24.964 1.00 94.94 190 ALA A CA 1
ATOM 1422 C C . ALA A 1 190 ? -4.303 1.906 23.487 1.00 94.94 190 ALA A C 1
ATOM 1424 O O . ALA A 1 190 ? -3.551 2.841 23.202 1.00 94.94 190 ALA A O 1
ATOM 1425 N N . ILE A 1 191 ? -4.912 1.169 22.551 1.00 94.69 191 ILE A N 1
ATOM 1426 C CA . ILE A 1 191 ? -4.788 1.423 21.107 1.00 94.69 191 ILE A CA 1
ATOM 1427 C C . ILE A 1 191 ? -5.310 2.828 20.769 1.00 94.69 191 ILE A C 1
ATOM 1429 O O . ILE A 1 191 ? -4.595 3.618 20.150 1.00 94.69 191 ILE A O 1
ATOM 1433 N N . LEU A 1 192 ? -6.521 3.162 21.221 1.00 94.00 192 LEU A N 1
ATOM 1434 C CA . LEU A 1 192 ? -7.180 4.436 20.924 1.00 94.00 192 LEU A CA 1
ATOM 1435 C C . LEU A 1 192 ? -6.466 5.633 21.568 1.00 94.00 192 LEU A C 1
ATOM 1437 O O . LEU A 1 192 ? -6.262 6.652 20.907 1.00 94.00 192 LEU A O 1
ATOM 1441 N N . SER A 1 193 ? -6.000 5.488 22.813 1.00 93.44 193 SER A N 1
ATOM 1442 C CA . SER A 1 193 ? -5.256 6.545 23.516 1.00 93.44 193 SER A CA 1
ATOM 1443 C C . SER A 1 193 ? -3.932 6.869 22.819 1.00 93.44 193 SER A C 1
ATOM 1445 O O . SER A 1 193 ? -3.592 8.035 22.638 1.00 93.44 193 SER A O 1
ATOM 1447 N N . ARG A 1 194 ? -3.193 5.846 22.361 1.00 92.94 194 ARG A N 1
ATOM 1448 C CA . ARG A 1 194 ? -1.951 6.036 21.586 1.00 92.94 194 ARG A CA 1
ATOM 1449 C C . ARG A 1 194 ? -2.204 6.661 20.217 1.00 92.94 194 ARG A C 1
ATOM 1451 O O . ARG A 1 194 ? -1.334 7.342 19.684 1.00 92.94 194 ARG A O 1
ATOM 1458 N N . ALA A 1 195 ? -3.377 6.412 19.640 1.00 88.56 195 ALA A N 1
ATOM 1459 C CA . ALA A 1 195 ? -3.779 6.967 18.356 1.00 88.56 195 ALA A CA 1
ATOM 1460 C C . ALA A 1 195 ? -4.264 8.427 18.440 1.00 88.56 195 ALA A C 1
ATOM 1462 O O . ALA A 1 195 ? -4.466 9.043 17.396 1.00 88.56 195 ALA A O 1
ATOM 1463 N N . GLY A 1 196 ? -4.437 8.977 19.649 1.00 86.62 196 GLY A N 1
ATOM 1464 C CA . GLY A 1 196 ? -4.925 10.339 19.873 1.00 86.62 196 GLY A CA 1
ATOM 1465 C C . GLY A 1 196 ? -6.445 10.496 19.749 1.00 86.62 196 GLY A C 1
ATOM 1466 O O . GLY A 1 196 ? -6.913 11.616 19.548 1.00 86.62 196 GLY A O 1
ATOM 1467 N N . ALA A 1 197 ? -7.214 9.407 19.846 1.00 80.38 197 ALA A N 1
ATOM 1468 C CA . ALA A 1 197 ? -8.674 9.478 19.944 1.00 80.38 197 ALA A CA 1
ATOM 1469 C C . ALA A 1 197 ? -9.082 10.072 21.307 1.00 80.38 197 ALA A C 1
ATOM 1471 O O . ALA A 1 197 ? -8.455 9.742 22.317 1.00 80.38 197 ALA A O 1
ATOM 1472 N N . GLN A 1 198 ? -10.094 10.948 21.334 1.00 76.56 198 GLN A N 1
ATOM 1473 C CA . GLN A 1 198 ? -10.563 11.645 22.541 1.00 76.56 198 GLN A CA 1
ATOM 1474 C C . GLN A 1 198 ? -12.024 11.312 22.830 1.00 76.56 198 GLN A C 1
ATOM 1476 O O . GLN A 1 198 ? -12.856 11.383 21.903 1.00 76.56 198 GLN A O 1
#

pLDDT: mean 81.46, std 15.61, range [35.06, 96.38]

Radius of gyration: 27.88 Å; chains: 1; bounding box: 63×25×78 Å